Protein AF-A0A2M6YR17-F1 (afdb_monomer)

Nearest PDB structures (foldseek):
  7syb-assembly1_A  TM=7.728E-01  e=2.659E-01  Acinetobacter baumannii
  8x6g-assembly1_H  TM=3.417E-01  e=1.723E+00  Staphylococcus aureus

Solvent-accessible surface area (backbone atoms only — not comparable to full-atom values): 12612 Å² total; per-residue (Å²): 136,64,68,40,81,42,61,14,76,62,80,60,52,72,40,79,39,48,46,69,62,50,52,52,26,62,76,69,70,50,86,49,57,81,40,72,64,42,47,51,57,67,66,59,69,59,42,83,43,66,28,64,24,95,93,41,89,52,72,42,78,40,49,68,87,75,52,52,95,84,68,66,45,56,84,42,72,65,42,44,46,56,50,47,47,68,76,53,65,74,80,76,80,84,79,72,78,74,48,82,40,65,14,78,70,78,63,46,76,35,77,48,90,58,95,70,64,45,73,44,82,89,46,47,82,79,72,84,84,76,55,72,63,62,54,30,50,54,49,47,53,44,23,74,74,65,80,43,77,78,52,76,87,72,40,92,57,40,71,58,45,20,68,75,50,70,34,60,52,48,39,37,43,74,50,75,41,87,49,82,75,58,92,58,69,63,73,43,68,20,88,89,68,48,81,32,59,46,75,70,60,41,71,104

Foldseek 3Di:
DDWDWDAQPQPRDTDIDDPVVVVVCVVVVHGDHPDPVSVVVVPDQWDWAAAPQPVGGDIDTDRPVVQPPVNHDHPDPVSVCNVVCVVPPDDDPPQDDQDWDQAPQPRDTATDSDPDNHRDPVSDDDDPDDDLVNLLVVQVVVCVVPVDGDDLVRDPCSVNLCVRQVHPQSSCVVSVHHRDDDQQNDWDQAPVRDIDSDPVRNVD

Secondary structure (DSSP, 8-state):
--EEEEE-TTT--EEEEEHHHHHHHHHTT----SSHHHHHHHH--PEEEEBS-TT---EEEE-GGGS-TT--B-SSHHHHHHHHHHHSPPPPP------EEE-TTT--EEE-SS--SSSSGGGSPPPP---HHHHHHHHHHHHHHHSSPPPTTT-TTHHHHHHHHSSHHHHHHHTTSPPPPPTT-S-EE-TTS-EESSHHHHH-

pLDDT: mean 87.9, std 7.72, range [63.69, 96.19]

Radius of gyration: 38.68 Å; Cα contacts (8 Å, |Δi|>4): 233; chains: 1; bounding box: 97×45×80 Å

Structure (mmCIF, N/CA/C/O backbone):
data_AF-A0A2M6YR17-F1
#
_entry.id   AF-A0A2M6YR17-F1
#
loop_
_atom_site.group_PDB
_atom_site.id
_atom_site.type_symbol
_atom_site.label_atom_id
_atom_site.label_alt_id
_atom_site.label_comp_id
_atom_site.label_asym_id
_atom_site.label_entity_id
_atom_site.label_seq_id
_atom_site.pdbx_PDB_ins_code
_atom_site.Cartn_x
_atom_site.Cartn_y
_atom_site.Cartn_z
_atom_site.occupancy
_atom_site.B_iso_or_equiv
_atom_site.auth_seq_id
_atom_site.auth_comp_id
_atom_site.auth_asym_id
_atom_site.auth_atom_id
_atom_site.pdbx_PDB_model_num
ATOM 1 N N . MET A 1 1 ? -58.543 0.988 25.835 1.00 71.62 1 MET A N 1
ATOM 2 C CA . MET A 1 1 ? -57.315 0.185 26.066 1.00 71.62 1 MET A CA 1
ATOM 3 C C . MET A 1 1 ? -56.915 0.294 27.535 1.00 71.62 1 MET A C 1
ATOM 5 O O . MET A 1 1 ? -56.949 1.399 28.058 1.00 71.62 1 MET A O 1
ATOM 9 N N . LYS A 1 2 ? -56.589 -0.816 28.219 1.00 87.69 2 LYS A N 1
ATOM 10 C CA . LYS A 1 2 ? -56.119 -0.791 29.621 1.00 87.69 2 LYS A CA 1
ATOM 11 C C . LYS A 1 2 ? -54.597 -0.599 29.664 1.00 87.69 2 LYS A C 1
ATOM 13 O O . LYS A 1 2 ? -53.875 -1.292 28.942 1.00 87.69 2 LYS A O 1
ATOM 18 N N . TYR A 1 3 ? -54.123 0.294 30.529 1.00 92.75 3 TYR A N 1
ATOM 19 C CA . TYR A 1 3 ? -52.702 0.594 30.725 1.00 92.75 3 TYR A CA 1
ATOM 20 C C . TYR A 1 3 ? -52.272 0.289 32.160 1.00 92.75 3 TYR A C 1
ATOM 22 O O . TYR A 1 3 ? -53.060 0.422 33.092 1.00 92.75 3 TYR A O 1
ATOM 30 N N . VAL A 1 4 ? -51.011 -0.097 32.329 1.00 92.19 4 VAL A N 1
ATOM 31 C CA . VAL A 1 4 ? -50.354 -0.314 33.624 1.00 92.19 4 VAL A CA 1
ATOM 32 C C . VAL A 1 4 ? -49.098 0.547 33.674 1.00 92.19 4 VAL A C 1
ATOM 34 O O . VAL A 1 4 ? -48.429 0.740 32.656 1.00 92.19 4 VAL A O 1
ATOM 37 N N . LYS A 1 5 ? -48.782 1.094 34.852 1.00 93.19 5 LYS A N 1
ATOM 38 C CA . LYS A 1 5 ? -47.518 1.801 35.084 1.00 93.19 5 LYS A CA 1
ATOM 39 C C . LYS A 1 5 ? -46.403 0.774 35.254 1.00 93.19 5 LYS A C 1
ATOM 41 O O . LYS A 1 5 ? -46.487 -0.082 36.129 1.00 93.19 5 LYS A O 1
ATOM 46 N N . VAL A 1 6 ? -45.372 0.868 34.422 1.00 92.88 6 VAL A N 1
ATOM 47 C CA . VAL A 1 6 ? -44.215 -0.037 34.438 1.00 92.88 6 VAL A CA 1
ATOM 48 C C . VAL A 1 6 ? -42.938 0.790 34.539 1.00 92.88 6 VAL A C 1
ATOM 50 O O . VAL A 1 6 ? -42.863 1.880 33.967 1.00 92.88 6 VAL A O 1
ATOM 53 N N . SER A 1 7 ? -41.933 0.282 35.250 1.00 93.81 7 SER A N 1
ATOM 54 C CA . SER A 1 7 ? -40.613 0.905 35.325 1.00 93.81 7 SER A CA 1
ATOM 55 C C . SER A 1 7 ? -39.762 0.533 34.108 1.00 93.81 7 SER A C 1
ATOM 57 O O . SER A 1 7 ? -39.762 -0.600 33.622 1.00 93.81 7 SER A O 1
ATOM 59 N N . CYS A 1 8 ? -39.032 1.508 33.572 1.00 93.62 8 CYS A N 1
ATOM 60 C CA . CYS A 1 8 ? -38.090 1.281 32.482 1.00 93.62 8 CYS A CA 1
ATOM 61 C C . CYS A 1 8 ? -36.864 0.515 32.988 1.00 93.62 8 CYS A C 1
ATOM 63 O O . CYS A 1 8 ? -36.172 0.992 33.884 1.00 93.62 8 CYS A O 1
ATOM 65 N N . CYS A 1 9 ? -36.515 -0.599 32.339 1.00 92.12 9 CYS A N 1
ATOM 66 C CA . CYS A 1 9 ? -35.353 -1.416 32.704 1.00 92.12 9 CYS A CA 1
ATOM 67 C C . CYS A 1 9 ? -33.993 -0.705 32.552 1.00 92.12 9 CYS A C 1
ATOM 69 O O . CYS A 1 9 ? -32.980 -1.268 32.950 1.00 92.12 9 CYS A O 1
ATOM 71 N N . TYR A 1 10 ? -33.947 0.479 31.930 1.00 92.19 10 TYR A N 1
ATOM 72 C CA . TYR A 1 10 ? -32.715 1.255 31.756 1.00 92.19 10 TYR A CA 1
ATOM 73 C C . TYR A 1 10 ? -32.647 2.476 32.680 1.00 92.19 10 TYR A C 1
ATOM 75 O O . TYR A 1 10 ? -31.716 2.602 33.462 1.00 92.19 10 TYR A O 1
ATOM 83 N N . CYS A 1 11 ? -33.623 3.386 32.595 1.00 92.50 11 CYS A N 1
ATOM 84 C CA . CYS A 1 11 ? -33.591 4.654 33.334 1.00 92.50 11 CYS A CA 1
ATOM 85 C C . CYS A 1 11 ? -34.419 4.650 34.627 1.00 92.50 11 CYS A C 1
ATOM 87 O O . CYS A 1 11 ? -34.495 5.680 35.288 1.00 92.50 11 CYS A O 1
ATOM 89 N N . GLY A 1 12 ? -35.118 3.554 34.941 1.00 91.06 12 GLY A N 1
ATOM 90 C CA . GLY A 1 12 ? -35.973 3.432 36.127 1.00 91.06 12 GLY A CA 1
ATOM 91 C C . GLY A 1 12 ? -37.266 4.256 36.098 1.00 91.06 12 GLY A C 1
ATOM 92 O O . GLY A 1 12 ? -38.127 4.060 36.948 1.00 91.06 12 GLY A O 1
ATOM 93 N N . LYS A 1 13 ? -37.453 5.152 35.116 1.00 93.69 13 LYS A N 1
ATOM 94 C CA . LYS A 1 13 ? -38.651 6.000 35.018 1.00 93.69 13 LYS A CA 1
ATOM 95 C C . LYS A 1 13 ? -39.914 5.167 34.799 1.00 93.69 13 LYS A C 1
ATOM 97 O O . LYS A 1 13 ? -39.915 4.243 33.982 1.00 93.69 13 LYS A O 1
ATOM 102 N N . ASN A 1 14 ? -40.992 5.553 35.476 1.00 94.69 14 ASN A N 1
ATOM 103 C CA . ASN A 1 14 ? -42.310 4.948 35.318 1.00 94.69 14 ASN A CA 1
ATOM 104 C C . ASN A 1 14 ? -43.023 5.513 34.086 1.00 94.69 14 ASN A C 1
ATOM 106 O O . ASN A 1 14 ? -43.043 6.725 33.877 1.00 94.69 14 ASN A O 1
ATOM 110 N N . PHE A 1 15 ? -43.627 4.643 33.280 1.00 94.00 15 PHE A N 1
ATOM 111 C CA . PHE A 1 15 ? -44.367 5.030 32.080 1.00 94.00 15 PHE A CA 1
ATOM 112 C C . PHE A 1 15 ? -45.553 4.081 31.837 1.00 94.00 15 PHE A C 1
ATOM 114 O O . PHE A 1 15 ? -45.526 2.931 32.289 1.00 94.00 15 PHE A O 1
ATOM 121 N N . PRO A 1 16 ? -46.621 4.541 31.161 1.00 93.88 16 PRO A N 1
ATOM 122 C CA . PRO A 1 16 ? -47.768 3.696 30.859 1.00 93.88 16 PRO A CA 1
ATOM 123 C C . PRO A 1 16 ? -47.434 2.698 29.742 1.00 93.88 16 PRO A C 1
ATOM 125 O O . PRO A 1 16 ? -46.882 3.061 28.702 1.00 93.88 16 PRO A O 1
ATOM 128 N N . LYS A 1 17 ? -47.811 1.432 29.932 1.00 91.75 17 LYS A N 1
ATOM 129 C CA . LYS A 1 17 ? -47.728 0.384 28.908 1.00 91.75 17 LYS A CA 1
ATOM 130 C C . LYS A 1 17 ? -49.045 -0.373 28.818 1.00 91.75 17 LYS A C 1
ATOM 132 O O . LYS A 1 17 ? -49.715 -0.585 29.824 1.00 91.75 17 LYS A O 1
ATOM 137 N N . GLU A 1 18 ? -49.423 -0.781 27.611 1.00 93.50 18 GLU A N 1
ATOM 138 C CA . GLU A 1 18 ? -50.619 -1.601 27.406 1.00 93.50 18 GLU A CA 1
ATOM 139 C C . GLU A 1 18 ? -50.514 -2.934 28.153 1.00 93.50 18 GLU A C 1
ATOM 141 O O . GLU A 1 18 ? -49.504 -3.633 28.038 1.00 93.50 18 GLU A O 1
ATOM 146 N N . VAL A 1 19 ? -51.591 -3.325 28.845 1.00 92.75 19 VAL A N 1
ATOM 147 C CA . VAL A 1 19 ? -51.658 -4.573 29.630 1.00 92.75 19 VAL A CA 1
ATOM 148 C C . VAL A 1 19 ? -51.288 -5.797 28.790 1.00 92.75 19 VAL A C 1
ATOM 150 O O . VAL A 1 19 ? -50.515 -6.637 29.238 1.00 92.75 19 VAL A O 1
ATOM 153 N N . ARG A 1 20 ? -51.779 -5.882 27.545 1.00 92.00 20 ARG A N 1
ATOM 154 C CA . ARG A 1 20 ? -51.480 -7.002 26.636 1.00 92.00 20 ARG A CA 1
ATOM 155 C C . ARG A 1 20 ? -49.979 -7.133 26.372 1.00 92.00 20 ARG A C 1
ATOM 157 O O . ARG A 1 20 ? -49.423 -8.214 26.526 1.00 92.00 20 ARG A O 1
ATOM 164 N N . ARG A 1 21 ? -49.323 -6.021 26.021 1.00 89.25 21 ARG A N 1
ATOM 165 C CA . ARG A 1 21 ? -47.876 -5.966 25.753 1.00 89.25 21 ARG A CA 1
ATOM 166 C C . ARG A 1 21 ? -47.047 -6.211 27.011 1.00 89.25 21 ARG A C 1
ATOM 168 O O . ARG A 1 21 ? -45.984 -6.813 26.925 1.00 89.25 21 ARG A O 1
ATOM 175 N N . PHE A 1 22 ? -47.524 -5.752 28.166 1.00 91.56 22 PHE A N 1
ATOM 176 C CA . PHE A 1 22 ? -46.891 -6.027 29.452 1.00 91.56 22 PHE A CA 1
ATOM 177 C C . PHE A 1 22 ? -46.946 -7.521 29.802 1.00 91.56 22 PHE A C 1
ATOM 179 O O . PHE A 1 22 ? -45.916 -8.104 30.123 1.00 91.56 22 PHE A O 1
ATOM 186 N N . ASN A 1 23 ? -48.112 -8.159 29.672 1.00 92.44 23 ASN A N 1
ATOM 187 C CA . ASN A 1 23 ? -48.276 -9.590 29.936 1.00 92.44 23 ASN A CA 1
ATOM 188 C C . ASN A 1 23 ? -47.464 -10.453 28.957 1.00 92.44 23 ASN A C 1
ATOM 190 O O . ASN A 1 23 ? -46.850 -11.429 29.375 1.00 92.44 23 ASN A O 1
ATOM 194 N N . GLU A 1 24 ? -47.409 -10.069 27.678 1.00 94.38 24 GLU A N 1
ATOM 195 C CA . GLU A 1 24 ? -46.557 -10.697 26.658 1.00 94.38 24 GLU A CA 1
ATOM 196 C C . GLU A 1 24 ? -45.069 -10.603 27.035 1.00 94.38 24 GLU A C 1
ATOM 198 O O . GLU A 1 24 ? -44.366 -11.613 27.065 1.00 94.38 24 GLU A O 1
ATOM 203 N N . ALA A 1 25 ? -44.599 -9.409 27.410 1.00 92.00 25 ALA A N 1
ATOM 204 C CA . ALA A 1 25 ? -43.225 -9.211 27.858 1.00 92.00 25 ALA A CA 1
ATOM 205 C C . ALA A 1 25 ? -42.913 -10.003 29.137 1.00 92.00 25 ALA A C 1
ATOM 207 O O . ALA A 1 25 ? -41.847 -10.603 29.227 1.00 92.00 25 ALA A O 1
ATOM 208 N N . LYS A 1 26 ? -43.849 -10.073 30.094 1.00 92.00 26 LYS A N 1
ATOM 209 C CA . LYS A 1 26 ? -43.701 -10.869 31.321 1.00 92.00 26 LYS A CA 1
ATOM 210 C C . LYS A 1 26 ? -43.622 -12.368 31.020 1.00 92.00 26 LYS A C 1
ATOM 212 O O . LYS A 1 26 ? -42.755 -13.037 31.570 1.00 92.00 26 LYS A O 1
ATOM 217 N N . LYS A 1 27 ? -44.475 -12.881 30.125 1.00 94.44 27 LYS A N 1
ATOM 218 C CA . LYS A 1 27 ? -44.477 -14.290 29.694 1.00 94.44 27 LYS A CA 1
ATOM 219 C C . LYS A 1 27 ? -43.157 -14.688 29.028 1.00 94.44 27 LYS A C 1
ATOM 221 O O . LYS A 1 27 ? -42.650 -15.769 29.295 1.00 94.44 27 LYS A O 1
ATOM 226 N N . ASN A 1 28 ? -42.596 -13.807 28.201 1.00 93.75 28 ASN A N 1
ATOM 227 C CA . ASN A 1 28 ? -41.370 -14.076 27.445 1.00 93.75 28 ASN A CA 1
ATOM 228 C C . ASN A 1 28 ? -40.084 -13.593 28.150 1.00 93.75 28 ASN A C 1
ATOM 230 O O . ASN A 1 28 ? -39.002 -13.673 27.570 1.00 93.75 28 ASN A O 1
ATOM 234 N N . GLY A 1 29 ? -40.185 -13.026 29.359 1.00 92.12 29 GLY A N 1
ATOM 235 C CA . GLY A 1 29 ? -39.044 -12.449 30.081 1.00 92.12 29 GLY A CA 1
ATOM 236 C C . GLY A 1 29 ? -38.388 -11.250 29.377 1.00 92.12 29 GLY A C 1
ATOM 237 O O . GLY A 1 29 ? -37.198 -10.988 29.557 1.00 92.12 29 GLY A O 1
ATOM 238 N N . TRP A 1 30 ? -39.124 -10.521 28.536 1.00 92.75 30 TRP A N 1
ATOM 239 C CA . TRP A 1 30 ? -38.589 -9.391 27.780 1.00 92.75 30 TRP A CA 1
ATOM 240 C C . TRP A 1 30 ? -38.456 -8.134 28.639 1.00 92.75 30 TRP A C 1
ATOM 242 O O . TRP A 1 30 ? -39.384 -7.719 29.333 1.00 92.75 30 TRP A O 1
ATOM 252 N N . LYS A 1 31 ? -37.304 -7.464 28.518 1.00 91.94 31 LYS A N 1
ATOM 253 C CA . LYS A 1 31 ? -37.069 -6.152 29.134 1.00 91.94 31 LYS A CA 1
ATOM 254 C C . LYS A 1 31 ? -37.969 -5.090 28.503 1.00 91.94 31 LYS A C 1
ATOM 256 O O . LYS A 1 31 ? -38.131 -5.041 27.282 1.00 91.94 31 LYS A O 1
ATOM 261 N N . ILE A 1 32 ? -38.510 -4.204 29.335 1.00 92.69 32 ILE A N 1
ATOM 262 C CA . ILE A 1 32 ? -39.458 -3.164 28.928 1.00 92.69 32 ILE A CA 1
ATOM 263 C C . ILE A 1 32 ? -38.792 -1.792 29.082 1.00 92.69 32 ILE A C 1
ATOM 265 O O . ILE A 1 32 ? -38.198 -1.476 30.112 1.00 92.69 32 ILE A O 1
ATOM 269 N N . TYR A 1 33 ? -38.886 -0.961 28.043 1.00 95.12 33 TYR A N 1
ATOM 270 C CA . TYR A 1 33 ? -38.230 0.345 27.978 1.00 95.12 33 TYR A CA 1
ATOM 271 C C . TYR A 1 33 ? -39.238 1.457 27.695 1.00 95.12 33 TYR A C 1
ATOM 273 O O . TYR A 1 33 ? -40.187 1.250 26.936 1.00 95.12 33 TYR A O 1
ATOM 281 N N . CYS A 1 34 ? -39.004 2.645 28.260 1.00 92.62 34 CYS A N 1
ATOM 282 C CA . CYS A 1 34 ? -39.859 3.812 28.029 1.00 92.62 34 CYS A CA 1
ATOM 283 C C . CYS A 1 34 ? -39.680 4.431 26.633 1.00 92.62 34 CYS A C 1
ATOM 285 O O . CYS A 1 34 ? -40.564 5.136 26.160 1.00 92.62 34 CYS A O 1
ATOM 287 N N . SER A 1 35 ? -38.546 4.182 25.968 1.00 93.06 35 SER A N 1
ATOM 288 C CA . SER A 1 35 ? -38.238 4.711 24.637 1.00 93.06 35 SER A CA 1
ATOM 289 C C . SER A 1 35 ? -37.244 3.825 23.884 1.00 93.06 35 SER A C 1
ATOM 291 O O . SER A 1 35 ? -36.489 3.056 24.489 1.00 93.06 35 SER A O 1
ATOM 293 N N . LEU A 1 36 ? -37.191 3.988 22.556 1.00 91.62 36 LEU A N 1
ATOM 294 C CA . LEU A 1 36 ? -36.184 3.341 21.707 1.00 91.62 36 LEU A CA 1
ATOM 295 C C . LEU A 1 36 ? -34.755 3.713 22.141 1.00 91.62 36 LEU A C 1
ATOM 297 O O . LEU A 1 36 ? -33.853 2.884 22.074 1.00 91.62 36 LEU A O 1
ATOM 301 N N . ASN A 1 37 ? -34.549 4.931 22.650 1.00 93.69 37 ASN A N 1
ATOM 302 C CA . ASN A 1 37 ? -33.253 5.367 23.171 1.00 93.69 37 ASN A CA 1
ATOM 303 C C . ASN A 1 37 ? -32.842 4.572 24.416 1.00 93.69 37 ASN A C 1
ATOM 305 O O . ASN A 1 37 ? -31.719 4.086 24.471 1.00 93.69 37 ASN A O 1
ATOM 309 N N . CYS A 1 38 ? -33.749 4.357 25.376 1.00 92.75 38 CYS A N 1
ATOM 310 C CA . CYS A 1 38 ? -33.464 3.520 26.549 1.00 92.75 38 CYS A CA 1
ATOM 311 C C . CYS A 1 38 ? -33.151 2.070 26.161 1.00 92.75 38 CYS A C 1
ATOM 313 O O . CYS A 1 38 ? -32.252 1.454 26.731 1.00 92.75 38 CYS A O 1
ATOM 315 N N . GLN A 1 39 ? -33.845 1.538 25.154 1.00 93.50 39 GLN A N 1
ATOM 316 C CA . GLN A 1 39 ? -33.542 0.215 24.614 1.00 93.50 39 GLN A CA 1
ATOM 317 C C . GLN A 1 39 ? -32.150 0.167 23.962 1.00 93.50 39 GLN A C 1
ATOM 319 O O . GLN A 1 39 ? -31.393 -0.768 24.216 1.00 93.50 39 GLN A O 1
ATOM 324 N N . LYS A 1 40 ? -31.791 1.170 23.146 1.00 92.19 40 LYS A N 1
ATOM 325 C CA . LYS A 1 40 ? -30.465 1.281 22.511 1.00 92.19 40 LYS A CA 1
ATOM 326 C C . LYS A 1 40 ? -29.353 1.399 23.552 1.00 92.19 40 LYS A C 1
ATOM 328 O O . LYS A 1 40 ? -28.369 0.674 23.470 1.00 92.19 40 LYS A O 1
ATOM 333 N N . LEU A 1 41 ? -29.534 2.256 24.554 1.00 90.62 41 LEU A N 1
ATOM 334 C CA . LEU A 1 41 ? -28.560 2.454 25.626 1.00 90.62 41 LEU A CA 1
ATOM 335 C C . LEU A 1 41 ? -28.381 1.190 26.473 1.00 90.62 41 LEU A C 1
ATOM 337 O O . LEU A 1 41 ? -27.253 0.831 26.784 1.00 90.62 41 LEU A O 1
ATOM 341 N N . SER A 1 42 ? -29.461 0.457 26.756 1.00 89.19 42 SER A N 1
ATOM 342 C CA . SER A 1 42 ? -29.381 -0.839 27.442 1.00 89.19 42 SER A CA 1
ATOM 343 C C . SER A 1 42 ? -28.642 -1.914 26.640 1.00 89.19 42 SER A C 1
ATOM 345 O O . SER A 1 42 ? -28.181 -2.886 27.236 1.00 89.19 42 SER A O 1
ATOM 347 N N . LYS A 1 43 ? -28.582 -1.793 25.310 1.00 89.00 43 LYS A N 1
ATOM 348 C CA . LYS A 1 43 ? -27.857 -2.718 24.429 1.00 89.00 43 LYS A CA 1
ATOM 349 C C . LYS A 1 43 ? -26.417 -2.278 24.161 1.00 89.00 43 LYS A C 1
ATOM 351 O O . LYS A 1 43 ? -25.649 -3.079 23.637 1.00 89.00 43 LYS A O 1
ATOM 356 N N . ASN A 1 44 ? -26.050 -1.040 24.494 1.00 89.25 44 ASN A N 1
ATOM 357 C CA . ASN A 1 44 ? -24.701 -0.533 24.291 1.00 89.25 44 ASN A CA 1
ATOM 358 C C . ASN A 1 44 ? -23.745 -1.190 25.297 1.00 89.25 44 ASN A C 1
ATOM 360 O O . ASN A 1 44 ? -23.821 -0.925 26.494 1.00 89.25 44 ASN A O 1
ATOM 364 N N . LYS A 1 45 ? -22.856 -2.053 24.801 1.00 88.06 45 LYS A N 1
ATOM 365 C CA . LYS A 1 45 ? -21.862 -2.781 25.604 1.00 88.06 45 LYS A CA 1
ATOM 366 C C . LYS A 1 45 ? -20.474 -2.141 25.552 1.00 88.06 45 LYS A C 1
ATOM 368 O O . LYS A 1 45 ? -19.516 -2.741 26.031 1.00 88.06 45 LYS A O 1
ATOM 373 N N . ARG A 1 46 ? -20.346 -0.960 24.938 1.00 92.94 46 ARG A N 1
ATOM 374 C CA . ARG A 1 46 ? -19.051 -0.308 24.744 1.00 92.94 46 ARG A CA 1
ATOM 375 C C . ARG A 1 46 ? -18.380 0.001 26.073 1.00 92.94 46 ARG A C 1
ATOM 377 O O . ARG A 1 46 ? -18.990 0.568 26.977 1.00 92.94 46 ARG A O 1
ATOM 384 N N . VAL A 1 47 ? -17.096 -0.315 26.144 1.00 91.94 47 VAL A N 1
ATOM 385 C CA . VAL A 1 47 ? -16.234 -0.098 27.302 1.00 91.94 47 VAL A CA 1
ATOM 386 C C . VAL A 1 47 ? -15.357 1.121 27.052 1.00 91.94 47 VAL A C 1
ATOM 388 O O . VAL A 1 47 ? -14.907 1.370 25.932 1.00 91.94 47 VAL A O 1
ATOM 391 N N . LYS A 1 48 ? -15.119 1.903 28.107 1.00 94.62 48 LYS A N 1
ATOM 392 C CA . LYS A 1 48 ? -14.227 3.062 28.078 1.00 94.62 48 LYS A CA 1
ATOM 393 C C . LYS A 1 48 ? -12.800 2.621 28.398 1.00 94.62 48 LYS A C 1
ATOM 395 O O . LYS A 1 48 ? -12.537 2.135 29.490 1.00 94.62 48 LYS A O 1
ATOM 400 N N . ILE A 1 49 ? -11.885 2.825 27.456 1.00 93.44 49 ILE A N 1
ATOM 401 C CA . ILE A 1 49 ? -10.488 2.377 27.525 1.00 93.44 49 ILE A CA 1
ATOM 402 C C . ILE A 1 49 ? -9.566 3.581 27.354 1.00 93.44 49 ILE A C 1
ATOM 404 O O . ILE A 1 49 ? -9.853 4.495 26.576 1.00 93.44 49 ILE A O 1
ATOM 408 N N . LYS A 1 50 ? -8.447 3.601 28.081 1.00 95.19 50 LYS A N 1
ATOM 409 C CA . LYS A 1 50 ? -7.407 4.622 27.922 1.00 95.19 50 LYS A CA 1
ATOM 410 C C . LYS A 1 50 ? -6.538 4.302 26.702 1.00 95.19 50 LYS A C 1
ATOM 412 O O . LYS A 1 50 ? -6.169 3.153 26.490 1.00 95.19 50 LYS A O 1
ATOM 417 N N . CYS A 1 51 ? -6.194 5.315 25.908 1.00 95.88 51 CYS A N 1
ATOM 418 C CA . CYS A 1 51 ? -5.252 5.157 24.801 1.00 95.88 51 CYS A CA 1
ATOM 419 C C . CYS A 1 51 ? -3.913 4.592 25.305 1.00 95.88 51 CYS A C 1
ATOM 421 O O . CYS A 1 51 ? -3.335 5.122 26.250 1.00 95.88 51 CYS A O 1
ATOM 423 N N . GLY A 1 52 ? -3.391 3.564 24.638 1.00 93.19 52 GLY A N 1
ATOM 424 C CA . GLY A 1 52 ? -2.114 2.939 24.987 1.00 93.19 52 GLY A CA 1
ATOM 425 C C . GLY A 1 52 ? -0.870 3.715 24.555 1.00 93.19 52 GLY A C 1
ATOM 426 O O . GLY A 1 52 ? 0.243 3.220 24.711 1.00 93.19 52 GLY A O 1
ATOM 427 N N . SER A 1 53 ? -1.023 4.898 23.952 1.00 93.44 53 SER A N 1
ATOM 428 C CA . SER A 1 53 ? 0.124 5.744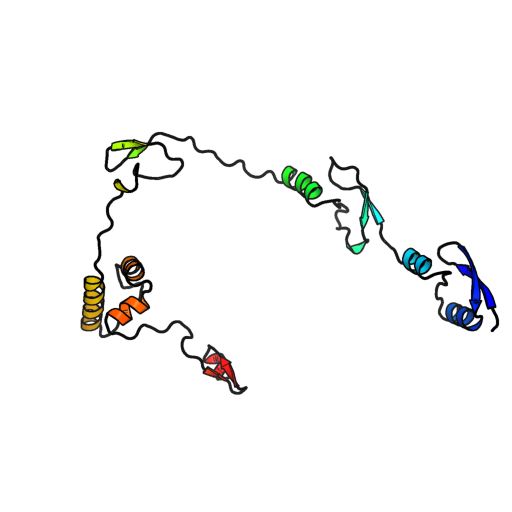 23.619 1.00 93.44 53 SER A CA 1
ATOM 429 C C . SER A 1 53 ? 0.567 6.523 24.862 1.00 93.44 53 SER A C 1
ATOM 431 O O . SER A 1 53 ? -0.263 7.214 25.448 1.00 93.44 53 SER A O 1
ATOM 433 N N . PRO A 1 54 ? 1.856 6.492 25.245 1.00 89.62 54 PRO A N 1
ATOM 434 C CA . PRO A 1 54 ? 2.343 7.152 26.460 1.00 89.62 54 PRO A CA 1
ATOM 435 C C . PRO A 1 54 ? 2.233 8.682 26.406 1.00 89.62 54 PRO A C 1
ATOM 437 O O . PRO A 1 54 ? 2.221 9.336 27.440 1.00 89.62 54 PRO A O 1
ATOM 440 N N . LEU A 1 55 ? 2.131 9.254 25.203 1.00 90.25 55 LEU A N 1
ATOM 441 C CA . LEU A 1 55 ? 1.967 10.693 24.985 1.00 90.25 55 LEU A CA 1
ATOM 442 C C . LEU A 1 55 ? 0.491 11.104 24.865 1.00 90.25 55 LEU A C 1
ATOM 444 O O . LEU A 1 55 ? 0.188 12.258 24.572 1.00 90.25 55 LEU A O 1
ATOM 448 N N . CYS A 1 56 ? -0.445 10.166 25.035 1.00 93.38 56 CYS A N 1
ATOM 449 C CA . CYS A 1 56 ? -1.868 10.409 24.856 1.00 93.38 56 CYS A CA 1
ATOM 450 C C . CYS A 1 56 ? -2.664 10.011 26.100 1.00 93.38 56 CYS A C 1
ATOM 452 O O . CYS A 1 56 ? -2.624 8.869 26.540 1.00 93.38 56 CYS A O 1
ATOM 454 N N . ASN A 1 57 ? -3.489 10.931 26.600 1.00 91.12 57 ASN A N 1
ATOM 455 C CA . ASN A 1 57 ? -4.379 10.687 27.742 1.00 91.12 57 ASN A CA 1
ATOM 456 C C . ASN A 1 57 ? -5.863 10.576 27.350 1.00 91.12 57 ASN A C 1
ATOM 458 O O . ASN A 1 57 ? -6.745 10.682 28.199 1.00 91.12 57 ASN A O 1
ATOM 462 N N . LYS A 1 58 ? -6.165 10.366 26.063 1.00 94.50 58 LYS A N 1
ATOM 463 C CA . LYS A 1 58 ? -7.552 10.257 25.590 1.00 94.50 58 LYS A CA 1
ATOM 464 C C . LYS A 1 58 ? -8.182 8.928 26.008 1.00 94.50 58 LYS A C 1
ATOM 466 O O . LYS A 1 58 ? -7.543 7.878 25.934 1.00 94.50 58 LYS A O 1
ATOM 471 N N . PHE A 1 59 ? -9.463 8.986 26.359 1.00 95.31 59 PHE A N 1
ATOM 472 C CA . PHE A 1 59 ? -10.310 7.812 26.541 1.00 95.31 59 PHE A CA 1
ATOM 473 C C . PHE A 1 59 ? -11.129 7.559 25.280 1.00 95.31 59 PHE A C 1
ATOM 475 O O . PHE A 1 59 ? -11.648 8.496 24.675 1.00 95.31 59 PHE A O 1
ATOM 482 N N . ILE A 1 60 ? -11.261 6.294 24.906 1.00 94.94 60 ILE A N 1
ATOM 483 C CA . ILE A 1 60 ? -12.022 5.847 23.743 1.00 94.94 60 ILE A CA 1
ATOM 484 C C . ILE A 1 60 ? -13.047 4.800 24.149 1.00 94.94 60 ILE A C 1
ATOM 486 O O . ILE A 1 60 ? -12.824 4.027 25.077 1.00 94.94 60 ILE A O 1
ATOM 490 N N . LEU A 1 61 ? -14.179 4.797 23.452 1.00 94.62 61 LEU A N 1
ATOM 491 C CA . LEU A 1 61 ? -15.213 3.783 23.606 1.00 94.62 61 LEU A CA 1
ATOM 492 C C . LEU A 1 61 ? -14.990 2.696 22.557 1.00 94.62 61 LEU A C 1
ATOM 494 O O . LEU A 1 61 ? -14.872 3.010 21.371 1.00 94.62 61 LEU A O 1
ATOM 498 N N . ARG A 1 62 ? -14.933 1.439 22.989 1.00 92.81 62 ARG A N 1
ATOM 499 C CA . ARG A 1 62 ? -14.779 0.275 22.111 1.00 92.81 62 ARG A CA 1
ATOM 500 C C . ARG A 1 62 ? -15.792 -0.793 22.455 1.00 92.81 62 ARG A C 1
ATOM 502 O O . ARG A 1 62 ? -16.104 -0.991 23.627 1.00 92.81 62 ARG A O 1
ATOM 509 N N . ASP A 1 63 ? -16.309 -1.462 21.437 1.00 92.00 63 ASP A N 1
ATOM 510 C CA . ASP A 1 63 ? -17.079 -2.679 21.644 1.00 92.00 63 ASP A CA 1
ATOM 511 C C . ASP A 1 63 ? -16.130 -3.776 22.170 1.00 92.00 63 ASP A C 1
ATOM 513 O O . ASP A 1 63 ? -14.980 -3.823 21.733 1.00 92.00 63 ASP A O 1
ATOM 517 N N . PRO A 1 64 ? -16.547 -4.635 23.121 1.00 92.00 64 PRO A N 1
ATOM 518 C CA . PRO A 1 64 ? -15.655 -5.630 23.723 1.00 92.00 64 PRO A CA 1
ATOM 519 C C . PRO A 1 64 ? -14.965 -6.557 22.714 1.00 92.00 64 PRO A C 1
ATOM 521 O O . PRO A 1 64 ? -13.834 -6.964 22.943 1.00 92.00 64 PRO A O 1
ATOM 524 N N . SER A 1 65 ? -15.623 -6.845 21.587 1.00 91.81 65 SER A N 1
ATOM 525 C CA . SER A 1 65 ? -15.074 -7.629 20.473 1.00 91.81 65 SER A CA 1
ATOM 526 C C . SER A 1 65 ? -13.935 -6.937 19.723 1.00 91.81 65 SER A C 1
ATOM 528 O O . SER A 1 65 ? -13.137 -7.608 19.080 1.00 91.81 65 SER A O 1
ATOM 530 N N . ASP A 1 66 ? -13.862 -5.606 19.786 1.00 91.75 66 ASP A N 1
ATOM 531 C CA . ASP A 1 66 ? -12.847 -4.809 19.089 1.00 91.75 66 ASP A CA 1
ATOM 532 C C . ASP A 1 66 ? -11.577 -4.624 19.933 1.00 91.75 66 ASP A C 1
ATOM 534 O O . ASP A 1 66 ? -10.611 -4.002 19.482 1.00 91.75 66 ASP A O 1
ATOM 538 N N . ILE A 1 67 ? -11.594 -5.090 21.184 1.00 92.94 67 ILE A N 1
ATOM 539 C CA . ILE A 1 67 ? -10.461 -5.001 22.097 1.00 92.94 67 ILE A CA 1
ATOM 540 C C . ILE A 1 67 ? -9.581 -6.229 21.841 1.00 92.94 67 ILE A C 1
ATOM 542 O O . ILE A 1 67 ? -10.042 -7.352 22.045 1.00 92.94 67 ILE A O 1
ATOM 546 N N . PRO A 1 68 ? -8.324 -6.053 21.404 1.00 92.88 68 PRO A N 1
ATOM 547 C CA . PRO A 1 68 ? -7.416 -7.179 21.234 1.00 92.88 68 PRO A CA 1
ATOM 548 C C . PRO A 1 68 ? -7.113 -7.830 22.588 1.00 92.88 68 PRO A C 1
ATOM 550 O O . PRO A 1 68 ? -7.198 -7.173 23.624 1.00 92.88 68 PRO A O 1
ATOM 553 N N . GLU A 1 69 ? -6.655 -9.081 22.585 1.00 92.44 69 GLU A N 1
ATOM 554 C CA . GLU A 1 69 ? -6.251 -9.803 23.807 1.00 92.44 69 GLU A CA 1
ATOM 555 C C . GLU A 1 69 ? -5.201 -9.045 24.635 1.00 92.44 69 GLU A C 1
ATOM 557 O O . GLU A 1 69 ? -5.181 -9.128 25.859 1.00 92.44 69 GLU A O 1
ATOM 562 N N . SER A 1 70 ? -4.363 -8.236 23.978 1.00 90.06 70 SER A N 1
ATOM 563 C CA . SER A 1 70 ? -3.384 -7.373 24.646 1.00 90.06 70 SER A CA 1
ATOM 564 C C . SER A 1 70 ? -4.008 -6.250 25.484 1.00 90.06 70 SER A C 1
ATOM 566 O O . SER A 1 70 ? -3.300 -5.598 26.246 1.00 90.06 70 SER A O 1
ATOM 568 N N . GLY A 1 71 ? -5.301 -5.957 25.308 1.00 91.50 71 GLY A N 1
ATOM 569 C CA . GLY A 1 71 ? -6.024 -4.872 25.975 1.00 91.50 71 GLY A CA 1
ATOM 570 C C . GLY A 1 71 ? -5.639 -3.463 25.506 1.00 91.50 71 GLY A C 1
ATOM 571 O O . GLY A 1 71 ? -6.241 -2.476 25.933 1.00 91.50 71 GLY A O 1
ATOM 572 N N . ILE A 1 72 ? -4.651 -3.334 24.616 1.00 92.31 72 ILE A N 1
ATOM 573 C CA . ILE A 1 72 ? -4.100 -2.045 24.198 1.00 92.31 72 ILE A CA 1
ATOM 574 C C . ILE A 1 72 ? -4.844 -1.537 22.966 1.00 92.31 72 ILE A C 1
ATOM 576 O O . ILE A 1 72 ? -4.750 -2.102 21.879 1.00 92.31 72 ILE A O 1
ATOM 580 N N . CYS A 1 73 ? -5.528 -0.406 23.123 1.00 94.50 73 CYS A N 1
ATOM 581 C CA . CYS A 1 73 ? -6.188 0.298 22.029 1.00 94.50 73 CYS A CA 1
ATOM 582 C C . CYS A 1 73 ? -5.606 1.704 21.848 1.00 94.50 73 CYS A C 1
ATOM 584 O O . CYS A 1 73 ? -5.217 2.366 22.811 1.00 94.50 73 CYS A O 1
ATOM 586 N N . TYR A 1 74 ? -5.601 2.201 20.611 1.00 96.19 74 TYR A N 1
ATOM 587 C CA . TYR A 1 74 ? -5.136 3.551 20.287 1.00 96.19 74 TYR A CA 1
ATOM 588 C C . TYR A 1 74 ? -6.287 4.420 19.789 1.00 96.19 74 TYR A C 1
ATOM 590 O O . TYR A 1 74 ? -7.178 3.953 19.078 1.00 96.19 74 TYR A O 1
ATOM 598 N N . CYS A 1 75 ? -6.263 5.704 20.151 1.00 94.56 75 CYS A N 1
ATOM 599 C CA . CYS A 1 75 ? -7.291 6.654 19.728 1.00 94.56 75 CYS A CA 1
ATOM 600 C C . CYS A 1 75 ? -7.140 7.108 18.269 1.00 94.56 75 CYS A C 1
ATOM 602 O O . CYS A 1 75 ? -8.101 7.600 17.687 1.00 94.56 75 CYS A O 1
ATOM 604 N N . SER A 1 76 ? -5.952 6.944 17.677 1.00 94.38 76 SER A N 1
ATOM 605 C CA . SER A 1 76 ? -5.669 7.275 16.280 1.00 94.38 76 SER A CA 1
ATOM 606 C C . SER A 1 76 ? -4.527 6.430 15.717 1.00 94.38 76 SER A C 1
ATOM 608 O O . SER A 1 76 ? -3.696 5.907 16.470 1.00 94.38 76 SER A O 1
ATOM 610 N N . CYS A 1 77 ? -4.441 6.366 14.384 1.00 94.31 77 CYS A N 1
ATOM 611 C CA . CYS A 1 77 ? -3.308 5.760 13.680 1.00 94.31 77 CYS A CA 1
ATOM 612 C C . CYS A 1 77 ? -1.977 6.399 14.095 1.00 94.31 77 CYS A C 1
ATOM 614 O O . CYS A 1 77 ? -0.981 5.699 14.234 1.00 94.31 77 CYS A O 1
ATOM 616 N N . SER A 1 78 ? -1.963 7.705 14.375 1.00 94.94 78 SER A N 1
ATOM 617 C CA . SER A 1 78 ? -0.770 8.412 14.848 1.00 94.94 78 SER A CA 1
ATOM 618 C C . SER A 1 78 ? -0.318 7.920 16.225 1.00 94.94 78 SER A C 1
ATOM 620 O O . SER A 1 78 ? 0.867 7.686 16.432 1.00 94.94 78 SER A O 1
ATOM 622 N N . CYS A 1 79 ? -1.249 7.697 17.160 1.00 95.88 79 CYS A N 1
ATOM 623 C CA . CYS A 1 79 ? -0.920 7.163 18.486 1.00 95.88 79 CYS A CA 1
ATOM 624 C C . CYS A 1 79 ? -0.345 5.745 18.409 1.00 95.88 79 CYS A C 1
ATOM 626 O O . CYS A 1 79 ? 0.637 5.453 19.093 1.00 95.88 79 CYS A O 1
ATOM 628 N N . ALA A 1 80 ? -0.921 4.897 17.553 1.00 94.88 80 ALA A N 1
ATOM 629 C CA . ALA A 1 80 ? -0.390 3.565 17.279 1.00 94.88 80 ALA A CA 1
ATOM 630 C C . ALA A 1 80 ? 1.005 3.643 16.635 1.00 94.88 80 ALA A C 1
ATOM 632 O O . ALA A 1 80 ? 1.931 2.959 17.064 1.00 94.88 80 ALA A O 1
ATOM 633 N N . ALA A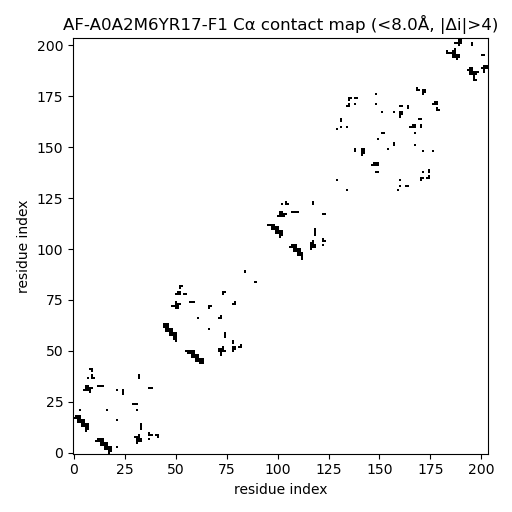 1 81 ? 1.183 4.529 15.650 1.00 93.25 81 ALA A N 1
ATOM 634 C CA . ALA A 1 81 ? 2.448 4.724 14.951 1.00 93.25 81 ALA A CA 1
ATOM 635 C C . ALA A 1 81 ? 3.567 5.209 15.883 1.00 93.25 81 ALA A C 1
ATOM 637 O O . ALA A 1 81 ? 4.687 4.725 15.764 1.00 93.25 81 ALA A O 1
ATOM 638 N N . VAL A 1 82 ? 3.284 6.103 16.838 1.00 92.50 82 VAL A N 1
ATOM 639 C CA . VAL A 1 82 ? 4.268 6.544 17.847 1.00 92.50 82 VAL A CA 1
ATOM 640 C C . VAL A 1 82 ? 4.822 5.352 18.625 1.00 92.50 82 VAL A C 1
ATOM 642 O O . VAL A 1 82 ? 6.036 5.221 18.774 1.00 92.50 82 VAL A O 1
ATOM 645 N N . VAL A 1 83 ? 3.946 4.456 19.087 1.00 93.44 83 VAL A N 1
ATOM 646 C CA . VAL A 1 83 ? 4.372 3.270 19.841 1.00 93.44 83 VAL A CA 1
ATOM 647 C C . VAL A 1 83 ? 5.101 2.277 18.937 1.00 93.44 83 VAL A C 1
ATOM 649 O O . VAL A 1 83 ? 6.188 1.822 19.290 1.00 93.44 83 VAL A O 1
ATOM 652 N N . ASN A 1 84 ? 4.563 1.993 17.749 1.00 92.56 84 ASN A N 1
ATOM 653 C CA . ASN A 1 84 ? 5.159 1.043 16.810 1.00 92.56 84 ASN A CA 1
ATOM 654 C C . ASN A 1 84 ? 6.532 1.496 16.304 1.00 92.56 84 ASN A C 1
ATOM 656 O O . ASN A 1 84 ? 7.461 0.696 16.292 1.00 92.56 84 ASN A O 1
ATOM 660 N N . ASN A 1 85 ? 6.698 2.771 15.950 1.00 90.75 85 ASN A N 1
ATOM 661 C CA . ASN A 1 85 ? 7.981 3.316 15.499 1.00 90.75 85 ASN A CA 1
ATOM 662 C C . ASN A 1 85 ? 9.034 3.297 16.616 1.00 90.75 85 ASN A C 1
ATOM 664 O O . ASN A 1 85 ? 10.210 3.085 16.334 1.00 90.75 85 ASN A O 1
ATOM 668 N N . LYS A 1 86 ? 8.624 3.499 17.879 1.00 89.81 86 LYS A N 1
ATOM 669 C CA . LYS A 1 86 ? 9.520 3.374 19.038 1.00 89.81 86 LYS A CA 1
ATOM 670 C C . LYS A 1 86 ? 9.919 1.919 19.291 1.00 89.81 86 LYS A C 1
ATOM 672 O O . LYS A 1 86 ? 11.076 1.657 19.596 1.00 89.81 86 LYS A O 1
ATOM 677 N N . LYS A 1 87 ? 8.972 0.982 19.168 1.00 89.81 87 LYS A N 1
ATOM 678 C CA . LYS A 1 87 ? 9.208 -0.458 19.359 1.00 89.81 87 LYS A CA 1
ATOM 679 C C . LYS A 1 87 ? 10.072 -1.056 18.245 1.00 89.81 87 LYS A C 1
ATOM 681 O O . LYS A 1 87 ? 10.910 -1.908 18.515 1.00 89.81 87 LYS A O 1
ATOM 686 N N . PHE A 1 88 ? 9.879 -0.594 17.013 1.00 88.88 88 PHE A N 1
ATOM 687 C CA . PHE A 1 88 ? 10.567 -1.078 15.820 1.00 88.88 88 PHE A CA 1
ATOM 688 C C . PHE A 1 88 ? 11.254 0.091 15.101 1.00 88.88 88 PHE A C 1
ATOM 690 O O . PHE A 1 88 ? 10.752 0.576 14.080 1.00 88.88 88 PHE A O 1
ATOM 697 N N . PRO A 1 89 ? 12.393 0.581 15.627 1.00 83.62 89 PRO A N 1
ATOM 698 C CA . PRO A 1 89 ? 13.109 1.678 14.998 1.00 83.62 89 PRO A CA 1
ATOM 699 C C . PRO A 1 89 ? 13.560 1.253 13.599 1.00 83.62 89 PRO A C 1
ATOM 701 O O . PRO A 1 89 ? 14.243 0.242 13.419 1.00 83.62 89 PRO A O 1
ATOM 704 N N . LYS A 1 90 ? 13.173 2.032 12.582 1.00 80.25 90 LYS A N 1
ATOM 705 C CA . LYS A 1 90 ? 13.647 1.803 11.214 1.00 80.25 90 LYS A CA 1
ATOM 706 C C . LYS A 1 90 ? 15.170 1.928 11.192 1.00 80.25 90 LYS A C 1
ATOM 708 O O . LYS A 1 90 ? 15.730 2.822 11.829 1.00 80.25 90 LYS A O 1
ATOM 713 N N . ARG A 1 91 ? 15.839 1.058 10.427 1.00 79.31 91 ARG A N 1
ATOM 714 C CA . ARG A 1 91 ? 17.277 1.203 10.161 1.00 79.31 91 ARG A CA 1
ATOM 715 C C . ARG A 1 91 ? 17.521 2.606 9.609 1.00 79.31 91 ARG A C 1
ATOM 717 O O . ARG A 1 91 ? 16.843 3.017 8.665 1.00 79.31 91 ARG A O 1
ATOM 724 N N . LYS A 1 92 ? 18.467 3.340 10.200 1.00 75.00 92 LYS A N 1
ATOM 725 C CA . LYS A 1 92 ? 18.900 4.620 9.634 1.00 75.00 92 LYS A CA 1
ATOM 726 C C . LYS A 1 92 ? 19.457 4.341 8.233 1.00 75.00 92 LYS A C 1
ATOM 728 O O . LYS A 1 92 ? 20.221 3.381 8.089 1.00 75.00 92 LYS A O 1
ATOM 733 N N . PRO A 1 93 ? 19.072 5.112 7.202 1.00 71.75 93 PRO A N 1
ATOM 734 C CA . PRO A 1 93 ? 19.686 4.960 5.895 1.00 71.75 93 PRO A CA 1
ATOM 735 C C . PRO A 1 93 ? 21.187 5.207 6.046 1.00 71.75 93 PRO A C 1
ATOM 737 O O . PRO A 1 93 ? 21.602 6.195 6.652 1.00 71.75 93 PRO A O 1
ATOM 740 N N . VAL A 1 94 ? 22.002 4.292 5.524 1.00 73.88 94 VAL A N 1
ATOM 741 C CA . VAL A 1 94 ? 23.444 4.516 5.431 1.00 73.88 94 VAL A CA 1
ATOM 742 C C . VAL A 1 94 ? 23.646 5.563 4.343 1.00 73.88 94 VAL A C 1
ATOM 744 O O . VAL A 1 94 ? 23.569 5.254 3.154 1.00 73.88 94 VAL A O 1
ATOM 747 N N . ILE A 1 95 ? 23.846 6.816 4.749 1.00 71.62 95 ILE A N 1
ATOM 748 C CA . ILE A 1 95 ? 24.232 7.887 3.834 1.00 71.62 95 ILE A CA 1
ATOM 749 C C . ILE A 1 95 ? 25.686 7.610 3.454 1.00 71.62 95 ILE A C 1
ATOM 751 O O . ILE A 1 95 ? 26.588 7.773 4.274 1.00 71.62 95 ILE A O 1
ATOM 755 N N . LYS A 1 9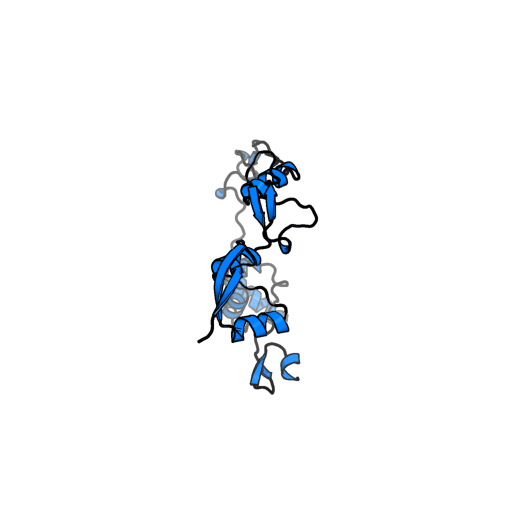6 ? 25.917 7.114 2.235 1.00 68.00 96 LYS A N 1
ATOM 756 C CA . LYS A 1 96 ? 27.279 6.944 1.718 1.00 68.00 96 LYS A CA 1
ATOM 757 C C . LYS A 1 96 ? 27.864 8.334 1.429 1.00 68.00 96 LYS A C 1
ATOM 759 O O . LYS A 1 96 ? 27.149 9.156 0.851 1.00 68.00 96 LYS A O 1
ATOM 764 N N . PRO A 1 97 ? 29.124 8.615 1.806 1.00 70.56 97 PRO A N 1
ATOM 765 C CA . PRO A 1 97 ? 29.746 9.894 1.496 1.00 70.56 97 PRO A CA 1
ATOM 766 C C . PRO A 1 97 ? 29.813 10.087 -0.021 1.00 70.56 97 PRO A C 1
ATOM 768 O O . PRO A 1 97 ? 30.116 9.152 -0.768 1.00 70.56 97 PRO A O 1
ATOM 771 N N . ILE A 1 98 ? 29.526 11.308 -0.473 1.00 74.44 98 ILE A N 1
ATOM 772 C CA . ILE A 1 98 ? 29.712 11.700 -1.869 1.00 74.44 98 ILE A CA 1
ATOM 773 C C . ILE A 1 98 ? 31.221 11.825 -2.090 1.00 74.44 98 ILE A C 1
ATOM 775 O O . ILE A 1 98 ? 31.837 12.812 -1.699 1.00 74.44 98 ILE A O 1
ATOM 779 N N . VAL A 1 99 ? 31.822 10.787 -2.668 1.00 76.31 99 VAL A N 1
ATOM 780 C CA . VAL A 1 99 ? 33.262 10.737 -2.954 1.00 76.31 99 VAL A CA 1
ATOM 781 C C . VAL A 1 99 ? 33.543 11.110 -4.413 1.00 76.31 99 VAL A C 1
ATOM 783 O O . VAL A 1 99 ? 32.755 10.731 -5.290 1.00 76.31 99 VAL A O 1
ATOM 786 N N . PRO A 1 100 ? 34.647 11.828 -4.697 1.00 83.31 100 PRO A N 1
ATOM 787 C CA . PRO A 1 100 ? 35.060 12.108 -6.066 1.00 83.31 100 PRO A CA 1
ATOM 788 C C . PRO A 1 100 ? 35.440 10.805 -6.781 1.00 83.31 100 PRO A C 1
ATOM 790 O O . PRO A 1 100 ? 36.100 9.926 -6.223 1.00 83.31 100 PRO A O 1
ATOM 793 N N . LYS A 1 101 ? 35.001 10.664 -8.031 1.00 84.25 101 LYS A N 1
ATOM 794 C CA . LYS A 1 101 ? 35.274 9.522 -8.912 1.00 84.25 101 LYS A CA 1
ATOM 795 C C . LYS A 1 101 ? 35.892 10.007 -10.207 1.00 84.25 101 LYS A C 1
ATOM 797 O O . LYS A 1 101 ? 35.531 11.059 -10.722 1.00 84.25 101 LYS A O 1
ATOM 802 N N . ILE A 1 102 ? 36.763 9.188 -10.784 1.00 88.56 102 ILE A N 1
ATOM 803 C CA . ILE A 1 102 ? 37.399 9.479 -12.069 1.00 88.56 102 ILE A CA 1
ATOM 804 C C . ILE A 1 102 ? 36.606 8.801 -13.187 1.00 88.56 102 ILE A C 1
ATOM 806 O O . ILE A 1 102 ? 36.361 7.591 -13.170 1.00 88.56 102 ILE A O 1
ATOM 810 N N . CYS A 1 103 ? 36.184 9.579 -14.181 1.00 89.75 103 CYS A N 1
ATOM 811 C CA . CYS A 1 103 ? 35.467 9.062 -15.341 1.00 89.75 103 CYS A CA 1
ATOM 812 C C . CYS A 1 103 ? 36.366 8.146 -16.183 1.00 89.75 103 CYS A C 1
ATOM 814 O O . CYS A 1 103 ? 37.402 8.579 -16.683 1.00 89.75 103 CYS A O 1
ATOM 816 N N . LYS A 1 104 ? 35.922 6.913 -16.465 1.00 87.94 104 LYS A N 1
ATOM 817 C CA . LYS A 1 104 ? 36.714 5.953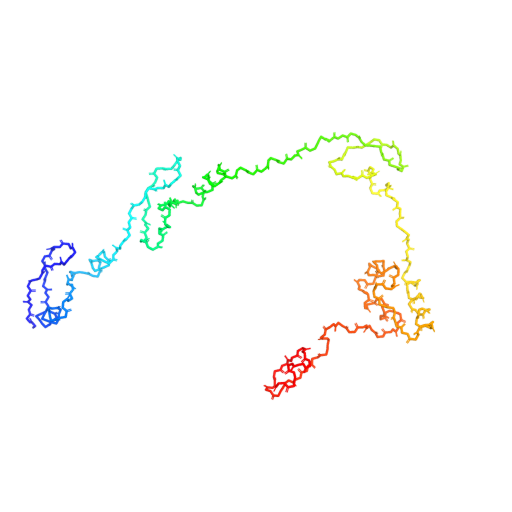 -17.262 1.00 87.94 104 LYS A CA 1
ATOM 818 C C . LYS A 1 104 ? 36.979 6.375 -18.713 1.00 87.94 104 LYS A C 1
ATOM 820 O O . LYS A 1 104 ? 37.864 5.807 -19.339 1.00 87.94 104 LYS A O 1
ATOM 825 N N . LYS A 1 105 ? 36.211 7.323 -19.265 1.00 90.31 105 LYS A N 1
ATOM 826 C CA . LYS A 1 105 ? 36.357 7.773 -20.663 1.00 90.31 105 LYS A CA 1
ATOM 827 C C . LYS A 1 105 ? 37.128 9.083 -20.792 1.00 90.31 105 LYS A C 1
ATOM 829 O O . LYS A 1 105 ? 38.087 9.140 -21.544 1.00 90.31 105 LYS A O 1
ATOM 834 N N . CYS A 1 106 ? 36.710 10.131 -20.080 1.00 90.44 106 CYS A N 1
ATOM 835 C CA . CYS A 1 106 ? 37.317 11.463 -20.199 1.00 90.44 106 CYS A CA 1
ATOM 836 C C . CYS A 1 106 ? 38.301 11.805 -19.072 1.00 90.44 106 CYS A C 1
ATOM 838 O O . CYS A 1 106 ? 38.838 12.906 -19.076 1.00 90.44 106 CYS A O 1
ATOM 840 N N . LYS A 1 107 ? 38.497 10.905 -18.096 1.00 89.06 107 LYS A N 1
ATOM 841 C CA . LYS A 1 107 ? 39.371 11.078 -16.920 1.00 89.06 107 LYS A CA 1
ATOM 842 C C . LYS A 1 107 ? 39.053 12.289 -16.027 1.00 89.06 107 LYS A C 1
ATOM 844 O O . LYS A 1 107 ? 39.790 12.549 -15.089 1.00 89.06 107 LYS A O 1
ATOM 849 N N . LYS A 1 108 ? 37.941 12.994 -16.264 1.00 90.25 108 LYS A N 1
ATOM 850 C CA . LYS A 1 108 ? 37.472 14.080 -15.392 1.00 90.25 108 LYS A CA 1
ATOM 851 C C . LYS A 1 108 ? 36.931 13.535 -14.076 1.00 90.25 108 LYS A C 1
ATOM 853 O O . LYS A 1 108 ? 36.279 12.483 -14.063 1.00 90.25 108 LYS A O 1
ATOM 858 N N . GLU A 1 109 ? 37.159 14.289 -13.012 1.00 88.69 109 GLU A N 1
ATOM 859 C CA . GLU A 1 109 ? 36.575 14.038 -11.701 1.00 88.69 109 GLU A CA 1
ATOM 860 C C . GLU A 1 109 ? 35.089 14.408 -11.685 1.00 88.69 109 GLU A C 1
ATOM 862 O O . GLU A 1 109 ? 34.656 15.369 -12.325 1.00 88.69 109 GLU A O 1
ATOM 867 N N . PHE A 1 110 ? 34.288 13.603 -10.995 1.00 87.94 110 PHE A N 1
ATOM 868 C CA . PHE A 1 110 ? 32.865 13.848 -10.804 1.00 87.94 110 PHE A CA 1
ATOM 869 C C . PHE A 1 110 ? 32.382 13.271 -9.476 1.00 87.94 110 PHE A C 1
ATOM 871 O O . PHE A 1 110 ? 32.942 12.307 -8.956 1.00 87.94 110 PHE A O 1
ATOM 878 N N . TYR A 1 111 ? 31.306 13.846 -8.954 1.00 82.00 111 TYR A N 1
ATOM 879 C CA . TYR A 1 111 ? 30.692 13.447 -7.694 1.00 82.00 111 TYR A CA 1
ATOM 880 C C . TYR A 1 111 ? 29.373 12.734 -7.984 1.00 82.00 111 TYR A C 1
ATOM 882 O O . TYR A 1 111 ? 28.531 13.254 -8.716 1.00 82.00 111 TYR A O 1
ATOM 890 N N . ASP A 1 112 ? 29.202 11.524 -7.453 1.00 73.88 112 ASP A N 1
ATOM 891 C CA . ASP A 1 112 ? 27.983 10.739 -7.657 1.00 73.88 112 ASP A CA 1
ATOM 892 C C . ASP A 1 112 ? 27.690 9.869 -6.431 1.00 73.88 112 ASP A C 1
ATOM 894 O O . ASP A 1 112 ? 28.558 9.126 -5.956 1.00 73.88 112 ASP A O 1
ATOM 898 N N . ASP A 1 113 ? 26.448 9.941 -5.956 1.00 65.00 113 ASP A N 1
ATOM 899 C CA . ASP A 1 113 ? 25.892 9.107 -4.891 1.00 65.00 113 ASP A CA 1
ATOM 900 C C . ASP A 1 113 ? 25.720 7.641 -5.336 1.00 65.00 113 ASP A C 1
ATOM 902 O O . ASP A 1 113 ? 25.635 6.727 -4.511 1.00 65.00 113 ASP A O 1
ATOM 906 N N . LYS A 1 114 ? 25.724 7.393 -6.652 1.00 66.12 114 LYS A N 1
ATOM 907 C CA . LYS A 1 114 ? 25.526 6.087 -7.293 1.00 66.12 114 LYS A CA 1
ATOM 908 C C . LYS A 1 114 ? 26.823 5.525 -7.869 1.00 66.12 114 LYS A C 1
ATOM 910 O O . LYS A 1 114 ? 27.800 6.229 -8.113 1.00 66.12 114 LYS A O 1
ATOM 915 N N . GLU A 1 115 ? 26.840 4.226 -8.160 1.00 73.25 115 GLU A N 1
ATOM 916 C CA . GLU A 1 115 ? 27.982 3.492 -8.744 1.00 73.25 115 GLU A CA 1
ATOM 917 C C . GLU A 1 115 ? 28.218 3.787 -10.243 1.00 73.25 115 GLU A C 1
ATOM 919 O O . GLU A 1 115 ? 28.567 2.905 -11.033 1.00 73.25 115 GLU A O 1
ATOM 924 N N . ARG A 1 116 ? 28.009 5.034 -10.685 1.00 79.31 116 ARG A N 1
ATOM 925 C CA . ARG A 1 116 ? 28.257 5.412 -12.078 1.00 79.31 116 ARG A CA 1
ATOM 926 C C . ARG A 1 116 ? 29.756 5.384 -12.381 1.00 79.31 116 ARG A C 1
ATOM 928 O O . ARG A 1 116 ? 30.581 5.800 -11.577 1.00 79.31 116 ARG A O 1
ATOM 935 N N . LYS A 1 117 ? 30.096 4.892 -13.578 1.00 82.94 117 LYS A N 1
ATOM 936 C CA . LYS A 1 117 ? 31.482 4.751 -14.075 1.00 82.94 117 LYS A CA 1
ATOM 937 C C . LYS A 1 117 ? 31.963 5.949 -14.907 1.00 82.94 117 LYS A C 1
ATOM 939 O O . LYS A 1 117 ? 33.144 6.031 -15.240 1.00 82.94 117 LYS A O 1
ATOM 944 N N . TYR A 1 118 ? 31.052 6.842 -15.288 1.00 87.88 118 TYR A N 1
ATOM 945 C CA . TYR A 1 118 ? 31.325 7.964 -16.184 1.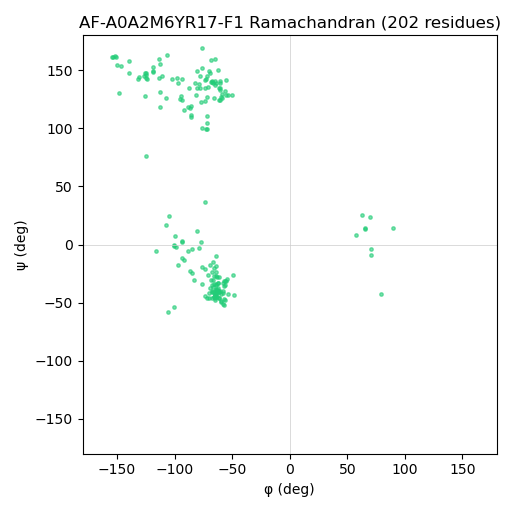00 87.88 118 TYR A CA 1
ATOM 946 C C . TYR A 1 118 ? 30.600 9.221 -15.697 1.00 87.88 118 TYR A C 1
ATOM 948 O O . TYR A 1 118 ? 29.489 9.109 -15.179 1.00 87.88 118 TYR A O 1
ATOM 956 N N . CYS A 1 119 ? 31.195 10.394 -15.934 1.00 88.00 119 CYS A N 1
ATOM 957 C CA . CYS A 1 119 ? 30.688 11.677 -15.438 1.00 88.00 119 CYS A CA 1
ATOM 958 C C . CYS A 1 119 ? 29.402 12.169 -16.123 1.00 88.00 119 CYS A C 1
ATOM 960 O O . CYS A 1 119 ? 28.641 12.919 -15.524 1.00 88.00 119 CYS A O 1
ATOM 962 N N . SER A 1 120 ? 29.138 11.764 -17.370 1.00 85.75 120 SER A N 1
ATOM 963 C CA . SER A 1 120 ? 27.952 12.188 -18.128 1.00 85.75 120 SER A CA 1
ATOM 964 C C . SER A 1 120 ? 27.519 11.137 -19.163 1.00 85.75 120 SER A C 1
ATOM 966 O O . SER A 1 120 ? 28.335 10.288 -19.538 1.00 85.75 120 SER A O 1
ATOM 968 N N . PRO A 1 121 ? 26.271 11.185 -19.678 1.00 84.38 121 PRO A N 1
ATOM 969 C CA . PRO A 1 121 ? 25.810 10.293 -20.750 1.00 84.38 121 PRO A CA 1
ATOM 970 C C . PRO A 1 121 ? 26.660 10.372 -22.025 1.00 84.38 121 PRO A C 1
ATOM 972 O O . PRO A 1 121 ? 26.867 9.360 -22.690 1.00 84.38 121 PRO A O 1
ATOM 975 N N . ALA A 1 122 ? 27.235 11.541 -22.330 1.00 85.12 122 ALA A N 1
ATOM 976 C CA . ALA A 1 122 ? 28.188 11.705 -23.432 1.00 85.12 122 ALA A CA 1
ATOM 977 C C . ALA A 1 122 ? 29.455 10.850 -23.237 1.00 85.12 122 ALA A C 1
ATOM 979 O O . ALA A 1 122 ? 30.099 10.411 -24.199 1.00 85.12 122 ALA A O 1
ATOM 980 N N . CYS A 1 123 ? 29.805 10.570 -21.979 1.00 87.62 123 CYS A N 1
ATOM 981 C CA . CYS A 1 123 ? 30.937 9.728 -21.641 1.00 87.62 123 CYS A CA 1
ATOM 982 C C . CYS A 1 123 ? 30.619 8.225 -21.640 1.00 87.62 123 CYS A C 1
ATOM 984 O O . CYS A 1 123 ? 31.530 7.418 -21.469 1.00 87.62 123 CYS A O 1
ATOM 986 N N . TYR A 1 124 ? 29.366 7.819 -21.852 1.00 82.81 124 TYR A N 1
ATOM 987 C CA . TYR A 1 124 ? 29.039 6.400 -21.941 1.00 82.81 124 TYR A CA 1
ATOM 988 C C . TYR A 1 124 ? 29.634 5.804 -23.222 1.00 82.81 124 TYR A C 1
ATOM 990 O O . TYR A 1 124 ? 29.788 6.482 -24.248 1.00 82.81 124 TYR A O 1
ATOM 998 N N . SER A 1 125 ? 30.009 4.526 -23.157 1.00 79.62 125 SER A N 1
ATOM 999 C CA . SER A 1 125 ? 30.320 3.756 -24.359 1.00 79.62 125 SER A CA 1
ATOM 1000 C C . SER A 1 125 ? 29.068 3.733 -25.231 1.00 79.62 125 SER A C 1
ATOM 1002 O O . SER A 1 125 ? 27.994 3.344 -24.759 1.00 79.62 125 SER A O 1
ATOM 1004 N N . LYS A 1 126 ? 29.185 4.185 -26.486 1.00 74.44 126 LYS A N 1
ATOM 1005 C CA . LYS A 1 126 ? 28.069 4.102 -27.431 1.00 74.44 126 LYS A CA 1
ATOM 1006 C C . LYS A 1 126 ? 27.714 2.625 -27.583 1.00 74.44 126 LYS A C 1
ATOM 1008 O O . LYS A 1 126 ? 28.592 1.801 -27.829 1.00 74.44 126 LYS A O 1
ATOM 1013 N N . ARG A 1 127 ? 26.439 2.282 -27.391 1.00 68.19 127 ARG A N 1
ATOM 1014 C CA . ARG A 1 127 ? 25.965 0.938 -27.737 1.00 68.19 127 ARG A CA 1
ATOM 1015 C C . ARG A 1 127 ? 26.084 0.786 -29.256 1.00 68.19 127 ARG A C 1
ATOM 1017 O O . ARG A 1 127 ? 25.803 1.766 -29.950 1.00 68.19 127 ARG A O 1
ATOM 1024 N N . PRO A 1 128 ? 26.491 -0.386 -29.769 1.00 67.56 128 PRO A N 1
ATOM 1025 C CA . PRO A 1 128 ? 26.512 -0.610 -31.205 1.00 67.56 128 PRO A CA 1
ATOM 1026 C C . PRO A 1 128 ? 25.118 -0.330 -31.770 1.00 67.56 128 PRO A C 1
ATOM 1028 O O . PRO A 1 128 ? 24.105 -0.804 -31.245 1.00 67.56 128 PRO A O 1
ATOM 1031 N N . ILE A 1 129 ? 25.074 0.505 -32.805 1.00 72.38 129 ILE A N 1
ATOM 1032 C CA . ILE A 1 129 ? 23.847 0.819 -33.525 1.00 72.38 129 ILE A CA 1
ATOM 1033 C C . ILE A 1 129 ? 23.572 -0.395 -34.402 1.00 72.38 129 ILE A C 1
ATOM 1035 O O . ILE A 1 129 ? 24.195 -0.564 -35.439 1.00 72.38 129 ILE A O 1
ATOM 1039 N N . PHE A 1 130 ? 22.665 -1.258 -33.960 1.00 78.88 130 PHE A N 1
ATOM 1040 C CA . PHE A 1 130 ? 22.151 -2.336 -34.799 1.00 78.88 130 PHE A CA 1
ATOM 1041 C C . PHE A 1 130 ? 20.983 -1.759 -35.616 1.00 78.88 130 PHE A C 1
ATOM 1043 O O . PHE A 1 130 ? 19.996 -1.316 -35.001 1.00 78.88 130 PHE A O 1
ATOM 1050 N N . PRO A 1 131 ? 21.117 -1.610 -36.947 1.00 88.38 131 PRO A N 1
ATOM 1051 C CA . PRO A 1 131 ? 20.043 -1.102 -37.792 1.00 88.38 131 PRO A CA 1
ATOM 1052 C C . PRO A 1 131 ? 18.893 -2.113 -37.857 1.00 88.38 131 PRO A C 1
ATOM 1054 O O . PRO A 1 131 ? 19.068 -3.292 -37.552 1.00 88.38 131 PRO A O 1
ATOM 1057 N N . ALA A 1 132 ? 17.699 -1.631 -38.201 1.00 89.62 132 ALA A N 1
ATOM 1058 C CA . ALA A 1 132 ? 16.510 -2.477 -38.297 1.00 89.62 132 ALA A CA 1
ATOM 1059 C C . ALA A 1 132 ? 16.655 -3.541 -39.401 1.00 89.62 132 ALA A C 1
ATOM 1061 O O . ALA A 1 132 ? 16.279 -4.688 -39.184 1.00 89.62 132 ALA A O 1
ATOM 1062 N N . GLU A 1 133 ? 17.264 -3.169 -40.528 1.00 93.19 133 GLU A N 1
ATOM 1063 C CA . GLU A 1 133 ? 17.525 -4.035 -41.688 1.00 93.19 133 GLU A CA 1
ATOM 1064 C C . GLU A 1 133 ? 18.359 -5.260 -41.312 1.00 93.19 133 GLU A C 1
ATOM 1066 O O . GLU A 1 133 ? 17.909 -6.384 -41.502 1.00 93.19 133 GLU A O 1
ATOM 1071 N N . LYS A 1 134 ? 19.490 -5.052 -40.631 1.00 93.12 134 LYS A N 1
ATOM 1072 C CA . LYS A 1 134 ? 20.354 -6.147 -40.172 1.00 93.12 134 LYS A CA 1
ATOM 1073 C C . LYS A 1 134 ? 19.629 -7.159 -39.277 1.00 93.12 134 LYS A C 1
ATOM 1075 O O . LYS A 1 134 ? 19.900 -8.350 -39.330 1.00 93.12 134 LYS A O 1
ATOM 1080 N N . ILE A 1 135 ? 18.694 -6.698 -38.444 1.00 92.94 135 ILE A N 1
ATOM 1081 C CA . ILE A 1 135 ? 17.896 -7.597 -37.593 1.00 92.94 135 ILE A CA 1
ATOM 1082 C C . ILE A 1 135 ? 16.969 -8.461 -38.452 1.00 92.94 135 ILE A C 1
ATOM 1084 O O . ILE A 1 135 ? 16.782 -9.637 -38.158 1.00 92.94 135 ILE A O 1
ATOM 1088 N N . ILE A 1 136 ? 16.374 -7.879 -39.495 1.00 94.75 136 ILE A N 1
ATOM 1089 C CA . ILE A 1 136 ? 15.509 -8.601 -40.430 1.00 94.75 136 ILE A CA 1
ATOM 1090 C C . ILE A 1 136 ? 16.322 -9.634 -41.217 1.00 94.75 136 ILE A C 1
ATOM 1092 O O . ILE A 1 136 ? 15.884 -10.778 -41.324 1.00 94.75 136 ILE A O 1
ATOM 1096 N N . GLU A 1 137 ? 17.496 -9.248 -41.716 1.00 95.06 137 GLU A N 1
ATOM 1097 C CA . GLU A 1 137 ? 18.428 -10.132 -42.426 1.00 95.06 137 GLU A CA 1
ATOM 1098 C C . GLU A 1 137 ? 18.828 -11.328 -41.559 1.00 95.06 137 GLU A C 1
ATOM 1100 O O . GLU A 1 137 ? 18.590 -12.465 -41.947 1.00 95.06 137 GLU A O 1
ATOM 1105 N N . GLU A 1 138 ? 19.293 -11.097 -40.329 1.00 94.56 138 GLU A N 1
ATOM 1106 C CA . GLU A 1 138 ? 19.693 -12.183 -39.424 1.00 94.56 138 GLU A CA 1
ATOM 1107 C C . GLU A 1 138 ? 18.531 -13.128 -39.060 1.00 94.56 138 GLU A C 1
ATOM 1109 O O . GLU A 1 138 ? 18.740 -14.323 -38.844 1.00 94.56 138 GLU A O 1
ATOM 1114 N N . ILE A 1 139 ? 17.292 -12.620 -38.971 1.00 94.44 139 ILE A N 1
ATOM 1115 C CA . ILE A 1 139 ? 16.109 -13.469 -38.749 1.00 94.44 139 ILE A CA 1
ATOM 1116 C C . ILE A 1 139 ? 15.852 -14.362 -39.972 1.00 94.44 139 ILE A C 1
ATOM 1118 O O . ILE A 1 139 ? 15.528 -15.538 -39.794 1.00 94.44 139 ILE A O 1
ATOM 1122 N N . LYS A 1 140 ? 16.002 -13.827 -41.190 1.00 95.00 140 LYS A N 1
ATOM 1123 C CA . LYS A 1 140 ? 15.849 -14.589 -42.438 1.00 95.00 140 LYS A CA 1
ATOM 1124 C C . LYS A 1 140 ? 16.951 -15.633 -42.599 1.00 95.00 140 LYS A C 1
ATOM 1126 O O . LYS A 1 140 ? 16.630 -16.794 -42.815 1.00 95.00 140 LYS A O 1
ATOM 1131 N N . GLU A 1 141 ? 18.209 -15.268 -42.366 1.00 95.31 141 GLU A N 1
ATOM 1132 C CA . GLU A 1 141 ? 19.346 -16.202 -42.386 1.00 95.31 141 GLU A CA 1
ATOM 1133 C C . GLU A 1 141 ? 19.163 -17.346 -41.379 1.00 95.31 141 GLU A C 1
ATOM 1135 O O . GLU A 1 141 ? 19.421 -18.516 -41.673 1.00 95.31 141 GLU A O 1
ATOM 1140 N N . PHE A 1 142 ? 18.675 -17.036 -40.173 1.00 94.69 142 PHE A N 1
ATOM 1141 C CA . PHE A 1 142 ? 18.372 -18.065 -39.182 1.00 94.69 142 PHE A CA 1
ATOM 1142 C C . PHE A 1 142 ? 17.288 -19.025 -39.685 1.00 94.69 142 PHE A C 1
ATOM 1144 O O . PHE A 1 142 ? 17.396 -20.234 -39.458 1.00 94.69 142 PHE A O 1
ATOM 1151 N N . TYR A 1 143 ? 16.254 -18.496 -40.344 1.00 94.06 143 TYR A N 1
ATOM 1152 C CA . TYR A 1 143 ? 15.178 -19.297 -40.916 1.00 94.06 143 TYR A CA 1
ATOM 1153 C C . TYR A 1 143 ? 15.683 -20.198 -42.045 1.00 94.06 143 TYR A C 1
ATOM 1155 O O . TYR A 1 143 ? 15.407 -21.393 -42.015 1.00 94.06 143 TYR A O 1
ATOM 1163 N N . GLU A 1 144 ? 16.483 -19.669 -42.972 1.00 94.44 144 GLU A N 1
ATOM 1164 C CA . GLU A 1 144 ? 17.100 -20.442 -44.058 1.00 94.44 144 GLU A CA 1
ATOM 1165 C C . GLU A 1 144 ? 17.958 -21.594 -43.522 1.00 94.44 144 GLU A C 1
ATOM 1167 O O . GLU A 1 144 ? 17.903 -22.709 -44.034 1.00 94.44 144 GLU A O 1
ATOM 1172 N N . LYS A 1 145 ? 18.701 -21.358 -42.437 1.00 94.94 145 LYS A N 1
ATOM 1173 C CA . LYS A 1 145 ? 19.579 -22.368 -41.842 1.00 94.94 145 LYS A CA 1
ATOM 1174 C C . LYS A 1 145 ? 18.848 -23.436 -41.022 1.00 94.94 145 LYS A C 1
ATOM 1176 O O . LYS A 1 145 ? 19.314 -24.570 -40.961 1.00 94.94 145 LYS A O 1
ATOM 1181 N N . ASN A 1 146 ? 17.759 -23.084 -40.335 1.00 92.62 146 ASN A N 1
ATOM 1182 C CA . ASN A 1 146 ? 17.121 -23.959 -39.337 1.00 92.62 146 ASN A CA 1
ATOM 1183 C C . ASN A 1 146 ? 15.689 -24.390 -39.695 1.00 92.62 146 ASN A C 1
ATOM 1185 O O . ASN A 1 146 ? 15.087 -25.150 -38.939 1.00 92.62 146 ASN A O 1
ATOM 1189 N N . GLY A 1 147 ? 15.107 -23.866 -40.777 1.00 90.69 147 GLY A N 1
ATOM 1190 C CA . GLY A 1 147 ? 13.716 -24.115 -41.178 1.00 90.69 147 GLY A CA 1
ATOM 1191 C C . GLY A 1 147 ? 12.665 -23.573 -40.199 1.00 90.69 147 GLY A C 1
ATOM 1192 O O . GLY A 1 147 ? 11.497 -23.950 -40.261 1.00 90.69 147 GLY A O 1
ATOM 1193 N N . ARG A 1 148 ? 13.066 -22.720 -39.248 1.00 90.88 148 ARG A N 1
ATOM 1194 C CA . ARG A 1 148 ? 12.195 -22.144 -38.211 1.00 90.88 148 ARG A CA 1
ATOM 1195 C C . ARG A 1 148 ? 12.685 -20.771 -37.769 1.00 90.88 148 ARG A C 1
ATOM 1197 O O . ARG A 1 148 ? 13.854 -20.440 -37.913 1.00 90.88 148 ARG A O 1
ATOM 1204 N N . ILE A 1 149 ? 11.800 -19.998 -37.147 1.00 92.31 149 ILE A N 1
ATOM 1205 C CA . ILE A 1 149 ? 12.102 -18.661 -36.614 1.00 92.31 149 ILE A CA 1
ATOM 1206 C C . ILE A 1 149 ? 12.865 -18.792 -35.278 1.00 92.31 149 ILE A C 1
ATOM 1208 O O . ILE A 1 149 ? 12.571 -19.708 -34.495 1.00 92.31 149 ILE A O 1
ATOM 1212 N N . PRO A 1 150 ? 13.813 -17.886 -34.965 1.00 91.06 150 PRO A N 1
ATOM 1213 C CA . PRO A 1 150 ? 14.516 -17.919 -33.688 1.00 91.06 150 PRO A CA 1
ATOM 1214 C C . PRO A 1 150 ? 13.595 -17.589 -32.505 1.00 91.06 150 PRO A C 1
ATOM 1216 O O . PRO A 1 150 ? 12.783 -16.655 -32.535 1.00 91.06 150 PRO A O 1
ATOM 1219 N N . VAL A 1 151 ? 13.760 -18.314 -31.397 1.00 88.81 151 VAL A N 1
ATOM 1220 C CA . VAL A 1 151 ? 13.122 -17.971 -30.121 1.00 88.81 151 VAL A CA 1
ATOM 1221 C C . VAL A 1 151 ? 13.874 -16.798 -29.483 1.00 88.81 151 VAL A C 1
ATOM 1223 O O . VAL A 1 151 ? 15.083 -16.648 -29.639 1.00 88.81 151 VAL A O 1
ATOM 1226 N N . LYS A 1 152 ? 13.187 -15.979 -28.673 1.00 87.25 152 LYS A N 1
ATOM 1227 C CA . LYS A 1 152 ? 13.767 -14.787 -28.015 1.00 87.25 152 LYS A CA 1
ATOM 1228 C C . LYS A 1 152 ? 15.097 -15.010 -27.273 1.00 87.25 152 LYS A C 1
ATOM 1230 O O . LYS A 1 152 ? 15.822 -14.050 -27.048 1.00 87.25 152 LYS A O 1
ATOM 1235 N N . ARG A 1 153 ? 15.362 -16.237 -26.801 1.00 86.50 153 ARG A N 1
ATOM 1236 C CA . ARG A 1 153 ? 16.589 -16.601 -26.069 1.00 86.50 153 ARG A CA 1
ATOM 1237 C C . ARG A 1 153 ? 17.740 -16.994 -26.998 1.00 86.50 153 ARG A C 1
ATOM 1239 O O . ARG A 1 153 ? 18.883 -16.899 -26.581 1.00 86.50 153 ARG A O 1
ATOM 1246 N N . GLU A 1 154 ? 17.431 -17.419 -28.218 1.00 88.19 154 GLU A N 1
ATOM 1247 C CA . GLU A 1 154 ? 18.406 -17.846 -29.227 1.00 88.19 154 GLU A CA 1
ATOM 1248 C C . GLU A 1 154 ? 18.957 -16.651 -30.014 1.00 88.19 154 GLU A C 1
ATOM 1250 O O . GLU A 1 154 ? 20.069 -16.699 -30.528 1.00 88.19 154 GLU A O 1
ATOM 1255 N N . TYR A 1 155 ? 18.202 -15.549 -30.077 1.00 89.88 155 TYR A N 1
ATOM 1256 C CA . TYR A 1 155 ? 18.634 -14.350 -30.783 1.00 89.88 155 TYR A CA 1
ATOM 1257 C C . TYR A 1 155 ? 19.504 -13.438 -29.903 1.00 89.88 155 TYR A C 1
ATOM 1259 O O . TYR A 1 155 ? 19.023 -12.771 -28.979 1.00 89.88 155 TYR A O 1
ATOM 1267 N N . HIS A 1 156 ? 20.797 -13.376 -30.229 1.00 88.69 156 HIS A N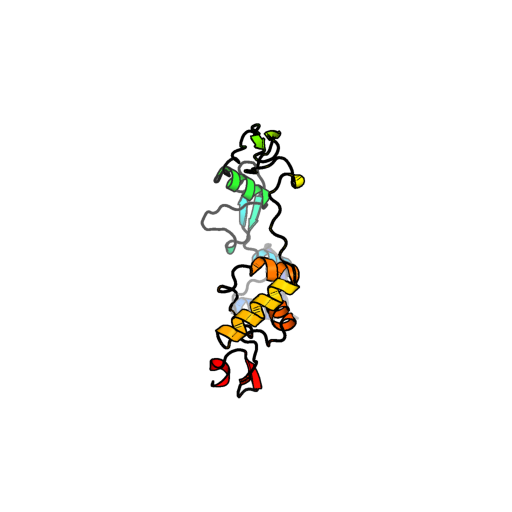 1
ATOM 1268 C CA . HIS A 1 156 ? 21.831 -12.674 -29.460 1.00 88.69 156 HIS A CA 1
ATOM 1269 C C . HIS A 1 156 ? 21.532 -11.176 -29.227 1.00 88.69 156 HIS A C 1
ATOM 1271 O O . HIS A 1 156 ? 21.864 -10.628 -28.173 1.00 88.69 156 HIS A O 1
ATOM 1277 N N . ALA A 1 157 ? 20.846 -10.513 -30.166 1.00 88.12 157 ALA A N 1
ATOM 1278 C CA . ALA A 1 157 ? 20.510 -9.090 -30.108 1.00 88.12 157 ALA A CA 1
ATOM 1279 C C . ALA A 1 157 ? 19.031 -8.808 -29.757 1.00 88.12 157 ALA A C 1
ATOM 1281 O O . ALA A 1 157 ? 18.519 -7.722 -30.040 1.00 88.12 157 ALA A O 1
ATOM 1282 N N . TYR A 1 158 ? 18.331 -9.729 -29.077 1.00 90.06 158 TYR A N 1
ATOM 1283 C CA . TYR A 1 158 ? 16.896 -9.609 -28.746 1.00 90.06 158 TYR A CA 1
ATOM 1284 C C . TYR A 1 158 ? 16.492 -8.260 -28.135 1.00 90.06 158 TYR A C 1
ATOM 1286 O O . TYR A 1 158 ? 15.472 -7.681 -28.512 1.00 90.06 158 TYR A O 1
ATOM 1294 N N . ARG A 1 159 ? 17.283 -7.725 -27.195 1.00 88.88 159 ARG A N 1
ATOM 1295 C CA . ARG A 1 159 ? 16.967 -6.432 -26.560 1.00 88.88 159 ARG A CA 1
ATOM 1296 C C . ARG A 1 159 ? 16.992 -5.283 -27.564 1.00 88.88 159 ARG A C 1
ATOM 1298 O O . ARG A 1 159 ? 16.189 -4.362 -27.436 1.00 88.88 159 ARG A O 1
ATOM 1305 N N . VAL A 1 160 ? 17.893 -5.342 -28.543 1.00 89.38 160 VAL A N 1
ATOM 1306 C CA . VAL A 1 160 ? 18.003 -4.326 -29.590 1.00 89.38 160 VAL A CA 1
ATOM 1307 C C . VAL A 1 160 ? 16.847 -4.458 -30.575 1.00 89.38 160 VAL A C 1
ATOM 1309 O O . VAL A 1 160 ? 16.186 -3.461 -30.848 1.00 89.38 160 VAL A O 1
ATOM 1312 N N . ALA A 1 161 ? 16.517 -5.680 -31.001 1.00 90.19 161 ALA A N 1
ATOM 1313 C CA . ALA A 1 161 ? 15.339 -5.944 -31.827 1.00 90.19 161 ALA A CA 1
ATOM 1314 C C . ALA A 1 161 ? 14.045 -5.451 -31.168 1.00 90.19 161 ALA A C 1
ATOM 1316 O O . ALA A 1 161 ? 13.276 -4.704 -31.771 1.00 90.19 161 ALA A O 1
ATOM 1317 N N . ARG A 1 162 ? 13.836 -5.763 -29.884 1.00 90.50 162 ARG A N 1
ATOM 1318 C CA . ARG A 1 162 ? 12.692 -5.245 -29.126 1.00 90.50 162 ARG A CA 1
ATOM 1319 C C . ARG A 1 162 ? 12.689 -3.718 -29.049 1.00 90.50 162 ARG A C 1
ATOM 1321 O O . ARG A 1 162 ? 11.624 -3.129 -29.146 1.00 90.50 162 ARG A O 1
ATOM 1328 N N . PHE A 1 163 ? 13.841 -3.077 -28.859 1.00 88.69 163 PHE A N 1
ATOM 1329 C CA . PHE A 1 163 ? 13.917 -1.616 -28.799 1.00 88.69 163 PHE A CA 1
ATOM 1330 C C . PHE A 1 163 ? 13.573 -0.962 -30.146 1.00 88.69 163 PHE A C 1
ATOM 1332 O O . PHE A 1 163 ? 12.855 0.030 -30.168 1.00 88.69 163 PHE A O 1
ATOM 1339 N N . ARG A 1 164 ? 14.038 -1.536 -31.262 1.00 90.12 164 ARG A N 1
ATOM 1340 C CA . ARG A 1 164 ? 13.799 -1.020 -32.620 1.00 90.12 164 ARG A CA 1
ATOM 1341 C C . ARG A 1 164 ? 12.359 -1.210 -33.091 1.00 90.12 164 ARG A C 1
ATOM 1343 O O . ARG A 1 164 ? 11.762 -0.275 -33.602 1.00 90.12 164 ARG A O 1
ATOM 1350 N N . PHE A 1 165 ? 11.804 -2.404 -32.895 1.00 91.81 165 PHE A N 1
ATOM 1351 C CA . PHE A 1 165 ? 10.482 -2.784 -33.410 1.00 91.81 165 PHE A CA 1
ATOM 1352 C C . PHE A 1 165 ? 9.372 -2.714 -32.343 1.00 91.81 165 PHE A C 1
ATOM 1354 O O . PHE A 1 165 ? 8.216 -3.051 -32.599 1.00 91.81 165 PHE A O 1
ATOM 1361 N N . GLY A 1 166 ? 9.703 -2.332 -31.106 1.00 91.31 166 GLY A N 1
ATOM 1362 C CA . GLY A 1 166 ? 8.813 -2.300 -29.938 1.00 91.31 166 GLY A CA 1
ATOM 1363 C C . GLY A 1 166 ? 8.584 -3.670 -29.282 1.00 91.31 166 GLY A C 1
ATOM 1364 O O . GLY A 1 166 ? 8.624 -3.796 -28.055 1.00 91.31 166 GLY A O 1
ATOM 1365 N N . THR A 1 167 ? 8.377 -4.725 -30.078 1.00 91.38 167 THR A N 1
ATOM 1366 C CA . THR A 1 167 ? 8.230 -6.113 -29.597 1.00 91.38 167 THR A CA 1
ATOM 1367 C C . THR A 1 167 ? 8.961 -7.098 -30.508 1.00 91.38 167 THR A C 1
ATOM 1369 O O . THR A 1 167 ? 9.178 -6.816 -31.682 1.00 91.38 167 THR A O 1
ATOM 1372 N N . TRP A 1 168 ? 9.303 -8.276 -29.982 1.00 91.88 168 TRP A N 1
ATOM 1373 C CA . TRP A 1 168 ? 9.924 -9.346 -30.775 1.00 91.88 168 TRP A CA 1
ATOM 1374 C C . TRP A 1 168 ? 9.009 -9.861 -31.884 1.00 91.88 168 TRP A C 1
ATOM 1376 O O . TRP A 1 168 ? 9.446 -10.021 -33.014 1.00 91.88 168 TRP A O 1
ATOM 1386 N N . ASN A 1 169 ? 7.715 -10.002 -31.598 1.00 91.75 169 ASN A N 1
ATOM 1387 C CA . ASN A 1 169 ? 6.741 -10.425 -32.600 1.00 91.75 169 ASN A CA 1
ATOM 1388 C C . ASN A 1 169 ? 6.613 -9.405 -33.741 1.00 91.75 169 ASN A C 1
ATOM 1390 O O . ASN A 1 169 ? 6.434 -9.802 -34.884 1.00 91.75 169 ASN A O 1
ATOM 1394 N N . LYS A 1 170 ? 6.756 -8.101 -33.460 1.00 93.38 170 LYS A N 1
ATOM 1395 C CA . LYS A 1 170 ? 6.830 -7.073 -34.512 1.00 93.38 170 LYS A CA 1
ATOM 1396 C C . LYS A 1 170 ? 8.099 -7.197 -35.361 1.00 93.38 170 LYS A C 1
ATOM 1398 O O . LYS A 1 170 ? 8.010 -6.994 -36.562 1.00 93.38 170 LYS A O 1
ATOM 1403 N N . ALA A 1 171 ? 9.237 -7.561 -34.766 1.00 93.44 171 ALA A N 1
ATOM 1404 C CA . ALA A 1 171 ? 10.464 -7.830 -35.520 1.00 93.44 171 ALA A CA 1
ATOM 1405 C C . ALA A 1 171 ? 10.312 -9.059 -36.436 1.00 93.44 171 ALA A C 1
ATOM 1407 O O . ALA A 1 171 ? 10.666 -8.991 -37.605 1.00 93.44 171 ALA A O 1
ATOM 1408 N N . ILE A 1 172 ? 9.706 -10.144 -35.936 1.00 93.38 172 ILE A N 1
ATOM 1409 C CA . ILE A 1 172 ? 9.414 -11.348 -36.734 1.00 93.38 172 ILE A CA 1
ATOM 1410 C C . ILE A 1 172 ? 8.457 -11.024 -37.894 1.00 93.38 172 ILE A C 1
ATOM 1412 O O . ILE A 1 172 ? 8.736 -11.386 -39.033 1.00 93.38 172 ILE A O 1
ATOM 1416 N N . LYS A 1 173 ? 7.378 -10.273 -37.626 1.00 93.94 173 LYS A N 1
ATOM 1417 C CA . LYS A 1 173 ? 6.448 -9.809 -38.670 1.00 93.94 173 LYS A CA 1
ATOM 1418 C C . LYS A 1 173 ? 7.141 -8.940 -39.718 1.00 93.94 173 LYS A C 1
ATOM 1420 O O . LYS A 1 173 ? 6.890 -9.108 -40.903 1.00 93.94 173 LYS A O 1
ATOM 1425 N N . ALA A 1 174 ? 8.020 -8.030 -39.293 1.00 94.06 174 ALA A N 1
ATOM 1426 C CA . ALA A 1 174 ? 8.796 -7.190 -40.207 1.00 94.06 174 ALA A CA 1
ATOM 1427 C C . ALA A 1 174 ? 9.762 -8.009 -41.081 1.00 94.06 174 ALA A C 1
ATOM 1429 O O . ALA A 1 174 ? 10.063 -7.604 -42.198 1.00 94.06 174 ALA A O 1
ATOM 1430 N N . ALA A 1 175 ? 10.208 -9.171 -40.598 1.00 93.50 175 ALA A N 1
ATOM 1431 C CA . ALA A 1 175 ? 10.992 -10.117 -41.381 1.00 93.50 175 ALA A CA 1
ATOM 1432 C C . ALA A 1 175 ? 10.155 -10.982 -42.345 1.00 93.50 175 ALA A C 1
ATOM 1434 O O . ALA A 1 175 ? 10.736 -11.730 -43.127 1.00 93.50 175 ALA A O 1
ATOM 1435 N N . GLY A 1 176 ? 8.824 -10.840 -42.342 1.00 93.56 176 GLY A N 1
ATOM 1436 C CA . GLY A 1 176 ? 7.911 -11.560 -43.233 1.00 93.56 176 GLY A CA 1
ATOM 1437 C C . GLY A 1 176 ? 7.411 -12.894 -42.680 1.00 93.56 176 GLY A C 1
ATOM 1438 O O . GLY A 1 176 ? 6.860 -13.686 -43.435 1.00 93.56 176 GLY A O 1
ATOM 1439 N N . PHE A 1 177 ? 7.592 -13.152 -41.383 1.00 93.00 177 PHE A N 1
ATOM 1440 C CA . PHE A 1 177 ? 7.208 -14.418 -40.765 1.00 93.00 177 PHE A CA 1
ATOM 1441 C C . PHE A 1 177 ? 6.054 -14.265 -39.769 1.00 93.00 177 PHE A C 1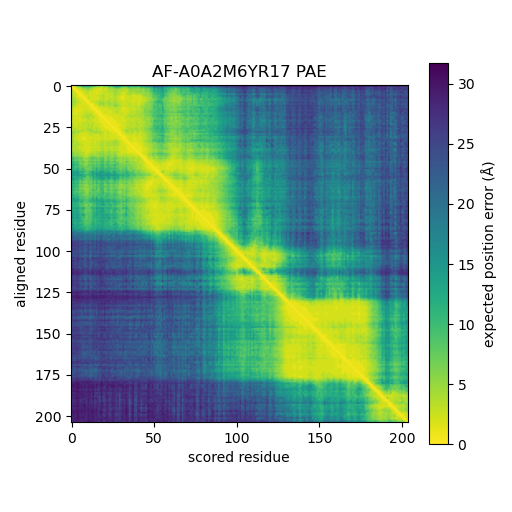
ATOM 1443 O O . PHE A 1 177 ? 5.875 -13.214 -39.140 1.00 93.00 177 PHE A O 1
ATOM 1450 N N . ASP A 1 178 ? 5.320 -15.356 -39.553 1.00 89.38 178 ASP A N 1
ATOM 1451 C CA . ASP A 1 178 ? 4.305 -15.421 -38.509 1.00 89.38 178 ASP A CA 1
ATOM 1452 C C . ASP A 1 178 ? 4.950 -15.534 -37.121 1.00 89.38 178 ASP A C 1
ATOM 1454 O O . ASP A 1 178 ? 5.744 -16.440 -36.855 1.00 89.38 178 ASP A O 1
ATOM 1458 N N . PRO A 1 179 ? 4.644 -14.613 -36.194 1.00 86.31 179 PRO A N 1
ATOM 1459 C CA . PRO A 1 179 ? 5.235 -14.640 -34.871 1.00 86.31 179 PRO A CA 1
ATOM 1460 C C . PRO A 1 179 ? 4.712 -15.817 -34.056 1.00 86.31 179 PRO A C 1
ATOM 1462 O O . PRO A 1 179 ? 3.548 -16.199 -34.154 1.00 86.31 179 PRO A O 1
ATOM 1465 N N . ASN A 1 180 ? 5.560 -16.320 -33.158 1.00 75.75 180 ASN A N 1
ATOM 1466 C CA . ASN A 1 180 ? 5.162 -17.384 -32.248 1.00 75.75 180 ASN A CA 1
ATOM 1467 C C . ASN A 1 180 ? 3.960 -16.917 -31.392 1.00 75.75 180 ASN A C 1
ATOM 1469 O O . ASN A 1 180 ? 4.051 -15.839 -30.774 1.00 75.75 180 ASN A O 1
ATOM 1473 N N . PRO A 1 181 ? 2.839 -17.665 -31.363 1.00 72.88 181 PRO A N 1
ATOM 1474 C CA . PRO A 1 181 ? 1.701 -17.326 -30.523 1.00 72.88 181 PRO A CA 1
ATOM 1475 C C . PRO A 1 181 ? 2.129 -17.191 -29.062 1.00 72.88 181 PRO A C 1
ATOM 1477 O O . PRO A 1 181 ? 2.968 -17.934 -28.550 1.00 72.88 181 PRO A O 1
ATOM 1480 N N . VAL A 1 182 ? 1.543 -16.214 -28.372 1.00 70.50 182 VAL A N 1
ATOM 1481 C CA . VAL A 1 182 ? 1.599 -16.198 -26.909 1.00 70.50 182 VAL A CA 1
ATOM 1482 C C . VAL A 1 182 ? 0.899 -17.453 -26.380 1.00 70.50 182 VAL A C 1
ATOM 1484 O O . VAL A 1 182 ? -0.011 -17.975 -27.028 1.00 70.50 182 VAL A O 1
ATOM 1487 N N . LEU A 1 183 ? 1.331 -17.947 -25.216 1.00 63.69 183 LEU A N 1
ATOM 1488 C CA . LEU A 1 183 ? 0.590 -18.995 -24.508 1.00 63.69 183 LEU A CA 1
ATOM 1489 C C . LEU A 1 183 ? -0.878 -18.551 -24.414 1.00 63.69 183 LEU A C 1
ATOM 1491 O O . LEU A 1 183 ? -1.130 -17.407 -24.037 1.00 63.69 183 LEU A O 1
ATOM 1495 N N . PHE A 1 184 ? -1.800 -19.430 -24.820 1.00 65.75 184 PHE A N 1
ATOM 1496 C CA . PHE A 1 184 ? -3.250 -19.178 -24.865 1.00 65.75 184 PHE A CA 1
ATOM 1497 C C . PHE A 1 184 ? -3.742 -18.177 -25.930 1.00 65.75 184 PHE A C 1
ATOM 1499 O O . PHE A 1 184 ? -4.811 -17.593 -25.804 1.00 65.75 184 PHE A O 1
ATOM 1506 N N . ALA A 1 185 ? -2.996 -17.967 -27.022 1.00 67.25 185 ALA A N 1
ATOM 1507 C CA . ALA A 1 185 ? -3.473 -17.118 -28.124 1.00 67.25 185 ALA A CA 1
ATOM 1508 C C . ALA A 1 185 ? -4.737 -17.662 -28.820 1.00 67.25 185 ALA A C 1
ATOM 1510 O O . ALA A 1 185 ? -5.499 -16.891 -29.404 1.00 67.25 185 ALA A O 1
ATOM 1511 N N . LYS A 1 186 ? -4.934 -18.985 -28.801 1.00 73.75 186 LYS A N 1
ATOM 1512 C CA . LYS A 1 186 ? -6.119 -19.643 -29.354 1.00 73.75 186 LYS A CA 1
ATOM 1513 C C . LYS A 1 186 ? -7.136 -19.821 -28.234 1.00 73.75 186 LYS A C 1
ATOM 1515 O O . LYS A 1 186 ? -6.810 -20.426 -27.220 1.00 73.75 186 LYS A O 1
ATOM 1520 N N . LYS A 1 187 ? -8.340 -19.297 -28.448 1.00 80.38 187 LYS A N 1
ATOM 1521 C CA . LYS A 1 187 ? -9.476 -19.488 -27.548 1.00 80.38 187 LYS A CA 1
ATOM 1522 C C . LYS A 1 187 ? -10.302 -20.677 -28.006 1.00 80.38 187 LYS A C 1
ATOM 1524 O O . LYS A 1 187 ? -10.478 -20.881 -29.208 1.00 80.38 187 LYS A O 1
ATOM 1529 N N . HIS A 1 188 ? -10.802 -21.4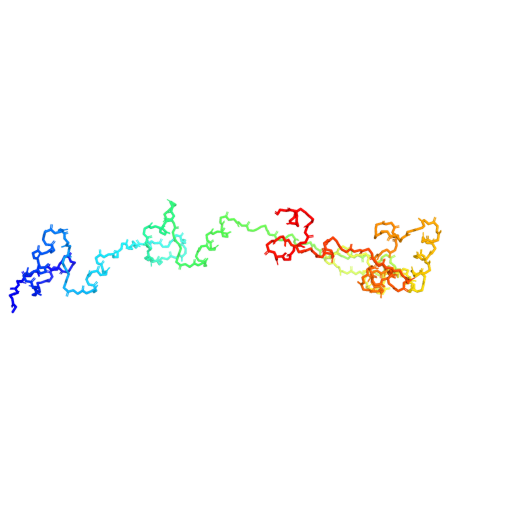28 -27.043 1.00 83.94 188 HIS A N 1
ATOM 1530 C CA . HIS A 1 188 ? -11.660 -22.581 -27.247 1.00 83.94 188 HIS A CA 1
ATOM 1531 C C . HIS A 1 188 ? -13.054 -22.282 -26.690 1.00 83.94 188 HIS A C 1
ATOM 1533 O O . HIS A 1 188 ? -13.228 -21.361 -25.891 1.00 83.94 188 HIS A O 1
ATOM 1539 N N . VAL A 1 189 ? -14.053 -23.028 -27.153 1.00 87.38 189 VAL A N 1
ATOM 1540 C CA . VAL A 1 189 ? -15.418 -22.960 -26.624 1.00 87.38 189 VAL A CA 1
ATOM 1541 C C . VAL A 1 189 ? -15.693 -24.294 -25.947 1.00 87.38 189 VAL A C 1
ATOM 1543 O O . VAL A 1 189 ? -15.604 -25.336 -26.598 1.00 87.38 189 VAL A O 1
ATOM 1546 N N . ALA A 1 190 ? -15.956 -24.256 -24.644 1.00 85.94 190 ALA A N 1
ATOM 1547 C CA . ALA A 1 190 ? -16.305 -25.431 -23.855 1.00 85.94 190 ALA A CA 1
ATOM 1548 C C . ALA A 1 190 ? -17.761 -25.866 -24.115 1.00 85.94 190 ALA A C 1
ATOM 1550 O O . ALA A 1 190 ? -18.536 -25.158 -24.766 1.00 85.94 190 ALA A O 1
ATOM 1551 N N . LYS A 1 191 ? -18.149 -27.051 -23.625 1.00 82.75 191 LYS A N 1
ATOM 1552 C CA . LYS A 1 191 ? -19.485 -27.640 -23.874 1.00 82.75 191 LYS A CA 1
ATOM 1553 C C . LYS A 1 191 ? -20.640 -26.802 -23.322 1.00 82.75 191 LYS A C 1
ATOM 1555 O O . LYS A 1 191 ? -21.715 -26.762 -23.908 1.00 82.75 191 LYS A O 1
ATOM 1560 N N . ASP A 1 192 ? -20.413 -26.118 -22.214 1.00 86.69 192 ASP A N 1
ATOM 1561 C CA . ASP A 1 192 ? -21.314 -25.154 -21.575 1.00 86.69 192 ASP A CA 1
ATOM 1562 C C . ASP A 1 192 ? -21.265 -23.756 -22.231 1.00 86.69 192 ASP A C 1
ATOM 1564 O O . ASP A 1 192 ? -21.828 -22.796 -21.707 1.00 86.69 192 ASP A O 1
ATOM 1568 N N . SER A 1 193 ? -20.636 -23.639 -23.407 1.00 83.44 193 SER A N 1
ATOM 1569 C CA . SER A 1 193 ? -20.527 -22.418 -24.214 1.00 83.44 193 SER A CA 1
ATOM 1570 C C . SER A 1 193 ? -19.710 -21.280 -23.588 1.00 83.44 193 SER A C 1
ATOM 1572 O O . SER A 1 193 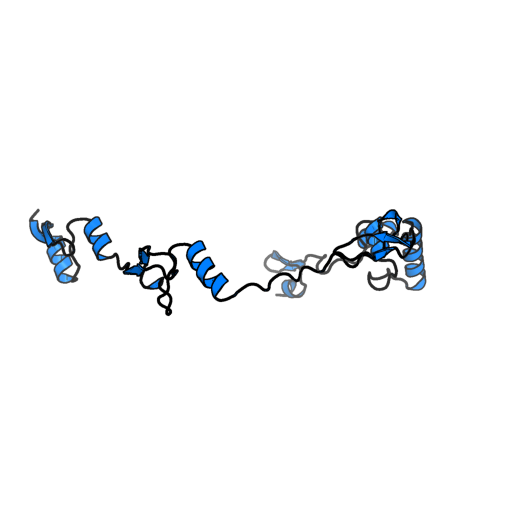? -19.762 -20.156 -24.096 1.00 83.44 193 SER A O 1
ATOM 1574 N N . HIS A 1 194 ? -18.919 -21.526 -22.534 1.00 86.62 194 HIS A N 1
ATOM 1575 C CA . HIS A 1 194 ? -17.953 -20.527 -22.067 1.00 86.62 194 HIS A CA 1
ATOM 1576 C C . HIS A 1 194 ? -16.680 -20.536 -22.926 1.00 86.62 194 HIS A C 1
ATOM 1578 O O . HIS A 1 194 ? -16.270 -21.553 -23.488 1.00 86.62 194 HIS A O 1
ATOM 1584 N N . ILE A 1 195 ? -16.060 -19.362 -23.051 1.00 86.62 195 ILE A N 1
ATOM 1585 C CA . ILE A 1 195 ? -14.809 -19.193 -23.789 1.00 86.62 195 ILE A CA 1
ATOM 1586 C C . ILE A 1 195 ? -13.656 -19.501 -22.835 1.00 86.62 195 ILE A C 1
ATOM 1588 O O . ILE A 1 195 ? -13.500 -18.801 -21.834 1.00 86.62 195 ILE A O 1
ATOM 1592 N N . CYS A 1 196 ? -12.849 -20.506 -23.160 1.00 84.31 196 CYS A N 1
ATOM 1593 C CA . CYS A 1 196 ? -11.741 -20.964 -22.332 1.00 84.31 196 CYS A CA 1
ATOM 1594 C C . CYS A 1 196 ? -10.391 -20.834 -23.046 1.00 84.31 196 CYS A C 1
ATOM 1596 O O . CYS A 1 196 ? -10.287 -20.872 -24.277 1.00 84.31 196 CYS A O 1
ATOM 1598 N N . ASP A 1 197 ? -9.342 -20.672 -22.244 1.00 81.06 197 ASP A N 1
ATOM 1599 C CA . ASP A 1 197 ? -7.976 -20.463 -22.725 1.00 81.06 197 ASP A CA 1
ATOM 1600 C C . ASP A 1 197 ? -7.175 -21.783 -22.744 1.00 81.06 197 ASP A C 1
ATOM 1602 O O . ASP A 1 197 ? -6.168 -21.880 -23.445 1.00 81.06 197 ASP A O 1
ATOM 1606 N N . SER A 1 198 ? -7.622 -22.829 -22.031 1.00 78.31 198 SER A N 1
ATOM 1607 C CA . SER A 1 198 ? -6.944 -24.131 -21.959 1.00 78.31 198 SER A CA 1
ATOM 1608 C C . SER A 1 198 ? -7.706 -25.265 -22.662 1.00 78.31 198 SER A C 1
ATOM 1610 O O . SER A 1 198 ? -8.934 -25.342 -22.633 1.00 78.31 198 SER A O 1
ATOM 1612 N N . LEU A 1 199 ? -6.960 -26.200 -23.268 1.00 76.25 199 LEU A N 1
ATOM 1613 C CA . LEU A 1 199 ? -7.527 -27.426 -23.854 1.00 76.25 199 LEU A CA 1
ATOM 1614 C C . LEU A 1 199 ? -8.135 -28.349 -22.789 1.00 76.25 199 LEU A C 1
ATOM 1616 O O . LEU A 1 199 ? -9.056 -29.100 -23.087 1.00 76.25 199 LEU A O 1
ATOM 1620 N N . SER A 1 200 ? -7.635 -28.285 -21.554 1.00 80.50 200 SER A N 1
ATOM 1621 C CA . SER A 1 200 ? -8.196 -29.001 -20.407 1.00 80.50 200 SER A CA 1
ATOM 1622 C C . SER A 1 200 ? -9.604 -28.522 -20.062 1.00 80.50 200 SER A C 1
ATOM 1624 O O . SER A 1 200 ? -10.473 -29.355 -19.842 1.00 80.50 200 SER A O 1
ATOM 1626 N N . GLU A 1 201 ? -9.850 -27.208 -20.073 1.00 76.75 201 GLU A N 1
ATOM 1627 C CA . GLU A 1 201 ? -11.185 -26.630 -19.845 1.00 76.75 201 GLU A CA 1
ATOM 1628 C C . GLU A 1 201 ? -12.165 -26.971 -20.975 1.00 76.75 201 GLU A C 1
ATOM 1630 O O . GLU A 1 201 ? -13.348 -27.135 -20.723 1.00 76.75 201 GLU A O 1
ATOM 1635 N N . MET A 1 202 ? -11.675 -27.140 -22.207 1.00 79.81 202 MET A N 1
ATOM 1636 C CA . MET A 1 202 ? -12.509 -27.500 -23.361 1.00 79.81 202 MET A CA 1
ATOM 1637 C C . MET A 1 202 ? -13.079 -28.930 -23.278 1.00 79.81 202 MET A C 1
ATOM 1639 O O . MET A 1 202 ? -14.131 -29.209 -23.851 1.00 79.81 202 MET A O 1
ATOM 1643 N N . ILE A 1 203 ? -12.360 -29.860 -22.638 1.00 76.75 203 ILE A N 1
ATOM 1644 C CA . ILE A 1 203 ? -12.725 -31.290 -22.605 1.00 76.75 203 ILE A CA 1
ATOM 1645 C C . ILE A 1 203 ? -13.763 -31.590 -21.512 1.00 76.75 203 ILE A C 1
ATOM 1647 O O . ILE A 1 203 ? -14.575 -32.510 -21.686 1.00 76.75 203 ILE A O 1
ATOM 1651 N N . ILE A 1 204 ? -13.725 -30.826 -20.415 1.00 66.38 204 ILE A N 1
ATOM 1652 C CA . ILE A 1 204 ? -14.635 -30.939 -19.265 1.00 66.38 204 ILE A CA 1
ATOM 1653 C C . ILE A 1 204 ? -16.040 -30.530 -19.719 1.00 66.38 204 ILE A C 1
ATOM 1655 O O . ILE A 1 204 ? -16.924 -31.420 -19.716 1.00 66.38 204 ILE A O 1
#

InterPro domains:
  IPR041025 Homing endonuclease associated repeat [PF18780] (131-178)

Organism: NCBI:txid1974882

Sequence (204 aa):
MKYVKVSCCYCGKNFPKEVRRFNEAKKNGWKIYCSLNCQKLSKNKRVKIKCGSPLCNKFILRDPSDIPESGICYCSCSCAAVVNNKKFPKRKPVIKPIVPKICKKCKKEFYDDKERKYCSPACYSKRPIFPAEKIIEEIKEFYEKNGRIPVKREYHAYRVARFRFGTWNKAIKAAGFDPNPVLFAKKHVAKDSHICDSLSEMII

Mean predicted aligned error: 15.07 Å